Protein AF-A0A3D3UPD3-F1 (afdb_monomer_lite)

pLDDT: mean 72.05, std 13.65, range [35.28, 90.31]

Structure (mmCIF, N/CA/C/O backbone):
data_AF-A0A3D3UPD3-F1
#
_entry.id   AF-A0A3D3UPD3-F1
#
loop_
_atom_site.group_PDB
_atom_site.id
_atom_site.type_symbol
_atom_site.label_atom_id
_atom_site.label_alt_id
_atom_site.label_comp_id
_atom_site.label_asym_id
_atom_site.label_entity_id
_atom_site.label_seq_id
_atom_site.pdbx_PDB_ins_code
_atom_site.Cartn_x
_atom_site.Cartn_y
_atom_site.Cartn_z
_atom_site.occupancy
_atom_site.B_iso_or_equiv
_atom_site.auth_seq_id
_atom_site.auth_comp_id
_atom_site.auth_asym_id
_atom_site.auth_atom_id
_atom_site.pdbx_PDB_model_num
ATOM 1 N N . MET A 1 1 ? -45.184 -22.037 72.416 1.00 58.69 1 MET A N 1
ATOM 2 C CA . MET A 1 1 ? -43.728 -22.083 72.117 1.00 58.69 1 MET A CA 1
ATOM 3 C C . MET A 1 1 ? -43.423 -22.566 70.701 1.00 58.69 1 MET A C 1
ATOM 5 O O . MET A 1 1 ? -42.442 -22.097 70.146 1.00 58.69 1 MET A O 1
ATOM 9 N N . TRP A 1 2 ? -44.239 -23.437 70.097 1.00 64.50 2 TRP A N 1
ATOM 10 C CA . TRP A 1 2 ? -44.023 -23.928 68.728 1.00 64.50 2 TRP A CA 1
ATOM 11 C C . TRP A 1 2 ? -44.221 -22.860 67.637 1.00 64.50 2 TRP A C 1
ATOM 13 O O . TRP A 1 2 ? -43.416 -22.782 66.713 1.00 64.50 2 TRP A O 1
ATOM 23 N N . ASP A 1 3 ? -45.200 -21.966 67.792 1.00 73.50 3 ASP A N 1
ATOM 24 C CA . ASP A 1 3 ? -45.508 -20.948 66.771 1.00 73.50 3 ASP A CA 1
ATOM 25 C C . ASP A 1 3 ? -44.385 -19.916 66.591 1.00 73.50 3 ASP A C 1
ATOM 27 O O . ASP A 1 3 ? -44.083 -19.494 65.479 1.00 73.50 3 ASP A O 1
ATOM 31 N N . ALA A 1 4 ? -43.688 -19.564 67.676 1.00 77.56 4 ALA A N 1
ATOM 32 C CA . ALA A 1 4 ? -42.560 -18.632 67.634 1.00 77.56 4 ALA A CA 1
ATOM 33 C C . ALA A 1 4 ? -41.344 -19.209 66.879 1.00 77.56 4 ALA A C 1
ATOM 35 O O . ALA A 1 4 ? -40.624 -18.480 66.193 1.00 77.56 4 ALA A O 1
ATOM 36 N N . VAL A 1 5 ? -41.131 -20.526 66.956 1.00 82.38 5 VAL A N 1
ATOM 37 C CA . VAL A 1 5 ? -40.060 -21.220 66.218 1.00 82.38 5 VAL A CA 1
ATOM 38 C C . VAL A 1 5 ? -40.411 -21.320 64.732 1.00 82.38 5 VAL A C 1
ATOM 40 O O . VAL A 1 5 ? -39.553 -21.146 63.869 1.00 82.38 5 VAL A O 1
ATOM 43 N N . TYR A 1 6 ? -41.692 -21.521 64.420 1.00 86.12 6 TYR A N 1
ATOM 44 C CA . TYR A 1 6 ? -42.167 -21.593 63.041 1.00 86.12 6 TYR A CA 1
ATOM 45 C C . TYR A 1 6 ? -42.047 -20.242 62.320 1.00 86.12 6 TYR A C 1
ATOM 47 O O . TYR A 1 6 ? -41.528 -20.169 61.207 1.00 86.12 6 TYR A O 1
ATOM 55 N N . ILE A 1 7 ? -42.443 -19.151 62.983 1.00 85.88 7 ILE A N 1
ATOM 56 C CA . ILE A 1 7 ? -42.372 -17.794 62.420 1.00 85.88 7 ILE A CA 1
ATOM 57 C C . ILE A 1 7 ? -40.916 -17.378 62.163 1.00 85.88 7 ILE A C 1
ATOM 59 O O . ILE A 1 7 ? -40.608 -16.808 61.117 1.00 85.88 7 ILE A O 1
ATOM 63 N N . THR A 1 8 ? -40.003 -17.697 63.083 1.00 85.06 8 THR A N 1
ATOM 64 C CA . THR A 1 8 ? -38.577 -17.368 62.927 1.00 85.06 8 THR A CA 1
ATOM 65 C C . THR A 1 8 ? -37.909 -18.188 61.823 1.00 85.06 8 THR A C 1
ATOM 67 O O . THR A 1 8 ? -37.140 -17.634 61.041 1.00 85.06 8 THR A O 1
ATOM 70 N N . SER A 1 9 ? -38.256 -19.470 61.679 1.00 83.38 9 SER A N 1
ATOM 71 C CA . SER A 1 9 ? -37.778 -20.322 60.581 1.00 83.38 9 SER A CA 1
ATOM 72 C C . SER A 1 9 ? -38.177 -19.782 59.201 1.00 83.38 9 SER A C 1
ATOM 74 O O . SER A 1 9 ? -37.324 -19.660 58.319 1.00 83.38 9 SER A O 1
ATOM 76 N N . VAL A 1 10 ? -39.443 -19.388 59.024 1.00 87.94 10 VAL A N 1
ATOM 77 C CA . VAL A 1 10 ? -39.946 -18.848 57.747 1.00 87.94 10 VAL A CA 1
ATOM 78 C C . VAL A 1 10 ? -39.251 -17.532 57.387 1.00 87.94 10 VAL A C 1
ATOM 80 O O . VAL A 1 10 ? -38.876 -17.326 56.232 1.00 87.94 10 VAL A O 1
ATOM 83 N N . LEU A 1 11 ? -39.001 -16.671 58.379 1.00 89.38 11 LEU A N 1
ATOM 84 C CA . LEU A 1 11 ? -38.264 -15.418 58.192 1.00 89.38 11 LEU A CA 1
ATOM 85 C C . LEU A 1 11 ? -36.821 -15.661 57.732 1.00 89.38 11 LEU A C 1
ATOM 87 O O . LEU A 1 11 ? -36.358 -15.015 56.794 1.00 89.38 11 LEU A O 1
ATOM 91 N N . ILE A 1 12 ? -36.127 -16.623 58.345 1.00 90.31 12 ILE A N 1
ATOM 92 C CA . ILE A 1 12 ? -34.741 -16.955 57.990 1.00 90.31 12 ILE A CA 1
ATOM 93 C C . ILE A 1 12 ? -34.661 -17.499 56.559 1.00 90.31 12 ILE A C 1
ATOM 95 O O . ILE A 1 12 ? -33.794 -17.079 55.795 1.00 90.31 12 ILE A O 1
ATOM 99 N N . ILE A 1 13 ? -35.588 -18.376 56.163 1.00 89.06 13 ILE A N 1
ATOM 100 C CA . ILE A 1 13 ? -35.636 -18.939 54.804 1.00 89.06 13 ILE A CA 1
ATOM 101 C C . ILE A 1 13 ? -35.937 -17.845 53.768 1.00 89.06 13 ILE A C 1
ATOM 103 O O . ILE A 1 13 ? -35.311 -17.809 52.706 1.00 89.06 13 ILE A O 1
ATOM 107 N N . GLY A 1 14 ? -36.841 -16.912 54.082 1.00 85.25 14 GLY A N 1
ATOM 108 C CA . GLY A 1 14 ? -37.142 -15.763 53.224 1.00 85.25 14 GLY A CA 1
ATOM 109 C C . GLY A 1 14 ? -35.928 -14.855 53.001 1.00 85.25 14 GLY A C 1
ATOM 110 O O . GLY A 1 14 ? -35.631 -14.467 51.873 1.00 85.25 14 GLY A O 1
ATOM 111 N N . VAL A 1 15 ? -35.161 -14.577 54.059 1.00 87.25 15 VAL A N 1
ATOM 112 C CA . VAL A 1 15 ? -33.927 -13.783 53.950 1.00 87.25 15 VAL A CA 1
ATOM 113 C C . VAL A 1 15 ? -32.861 -14.532 53.147 1.00 87.25 15 VAL A C 1
ATOM 115 O O . VAL A 1 15 ? -32.214 -13.940 52.282 1.00 87.25 15 VAL A O 1
ATOM 118 N N . LEU A 1 16 ? -32.701 -15.840 53.373 1.00 86.44 16 LEU A N 1
ATOM 119 C CA . LEU A 1 16 ? -31.713 -16.646 52.654 1.00 86.44 16 LEU A CA 1
ATOM 120 C C . LEU A 1 16 ? -32.012 -16.687 51.149 1.00 86.44 16 LEU A C 1
ATOM 122 O O . LEU A 1 16 ? -31.126 -16.450 50.328 1.00 86.44 16 LEU A O 1
ATOM 126 N N . THR A 1 17 ? -33.272 -16.938 50.789 1.00 85.31 17 THR A N 1
ATOM 127 C CA . THR A 1 17 ? -33.722 -16.992 49.390 1.00 85.31 17 THR A CA 1
ATOM 128 C C . THR A 1 17 ? -33.608 -15.635 48.697 1.00 85.31 17 THR A C 1
ATOM 130 O O . THR A 1 17 ? -33.206 -15.590 47.536 1.00 85.31 17 THR A O 1
ATOM 133 N N . PHE A 1 18 ? -33.837 -14.525 49.407 1.00 85.00 18 PHE A N 1
ATOM 134 C CA . PHE A 1 18 ? -33.616 -13.176 48.880 1.00 85.00 18 PHE A CA 1
ATOM 135 C C . PHE A 1 18 ? -32.137 -12.892 48.573 1.00 85.00 18 PHE A C 1
ATOM 137 O O . PHE A 1 18 ? -31.811 -12.384 47.499 1.00 85.00 18 PHE A O 1
ATOM 144 N N . PHE A 1 19 ? -31.219 -13.257 49.475 1.00 83.56 19 PHE A N 1
ATOM 145 C CA . PHE A 1 19 ? -29.779 -13.073 49.249 1.00 83.56 19 PHE A CA 1
ATOM 146 C C . PHE A 1 19 ? -29.243 -13.963 48.123 1.00 83.56 19 PHE A C 1
ATOM 148 O O . PHE A 1 19 ? -28.423 -13.516 47.320 1.00 83.56 19 PHE A O 1
ATOM 155 N N . ILE A 1 20 ? -29.730 -15.200 48.032 1.00 81.44 20 ILE A N 1
ATOM 156 C CA . ILE A 1 20 ? -29.384 -16.140 46.960 1.00 81.44 20 ILE A CA 1
ATOM 157 C C . ILE A 1 20 ? -29.931 -15.632 45.622 1.00 81.44 20 ILE A C 1
ATOM 159 O O . ILE A 1 20 ? -29.178 -15.554 44.654 1.00 81.44 20 ILE A O 1
ATOM 163 N N . GLY A 1 21 ? -31.189 -15.186 45.584 1.00 75.06 21 GLY A N 1
ATOM 164 C CA . GLY A 1 21 ? -31.804 -14.582 44.402 1.00 75.06 21 GLY A CA 1
ATOM 165 C C . GLY A 1 21 ? -31.067 -13.328 43.933 1.00 75.06 21 GLY A C 1
ATOM 166 O O . GLY A 1 21 ? -30.813 -13.178 42.745 1.00 75.06 21 GLY A O 1
ATOM 167 N N . ARG A 1 22 ? -30.619 -12.471 44.859 1.00 76.62 22 ARG A N 1
ATOM 168 C CA . ARG A 1 22 ? -29.812 -11.285 44.536 1.00 76.62 22 ARG A CA 1
ATOM 169 C C . ARG A 1 22 ? -28.412 -11.634 44.020 1.00 76.62 22 ARG A C 1
ATOM 171 O O . ARG A 1 22 ? -27.874 -10.893 43.208 1.00 76.62 22 ARG A O 1
ATOM 178 N N . LYS A 1 23 ? -27.814 -12.737 44.481 1.00 72.31 23 LYS A N 1
ATOM 179 C CA . LYS A 1 23 ? -26.489 -13.191 44.024 1.00 72.31 23 LYS A CA 1
ATOM 180 C C . LYS A 1 23 ? -26.548 -13.922 42.672 1.00 72.31 23 LYS A C 1
ATOM 182 O O . LYS A 1 23 ? -25.568 -13.895 41.937 1.00 72.31 23 LYS A O 1
ATOM 187 N N . LEU A 1 24 ? -27.676 -14.567 42.358 1.00 67.00 24 LEU A N 1
ATOM 188 C CA . LEU A 1 24 ? -27.937 -15.273 41.092 1.00 67.00 24 LEU A CA 1
ATOM 189 C C . LEU A 1 24 ? -28.576 -14.397 40.013 1.00 67.00 24 LEU A C 1
ATOM 191 O O . LEU A 1 24 ? -28.486 -14.740 38.836 1.00 67.00 24 LEU A O 1
ATOM 195 N N . ALA A 1 25 ? -29.194 -13.276 40.389 1.00 59.31 25 ALA A N 1
ATOM 196 C CA . ALA A 1 25 ? -29.591 -12.230 39.460 1.00 59.31 25 ALA A CA 1
ATOM 197 C C . ALA A 1 25 ? -28.325 -11.565 38.901 1.00 59.31 25 ALA A C 1
ATOM 199 O O . ALA A 1 25 ? -27.888 -10.513 39.365 1.00 59.31 25 ALA A O 1
ATOM 200 N N . GLY A 1 26 ? -27.702 -12.236 37.930 1.00 57.97 26 GLY A N 1
ATOM 201 C CA . GLY A 1 26 ? -26.635 -11.672 37.124 1.00 57.97 26 GLY A CA 1
ATOM 202 C C . GLY A 1 26 ? -27.102 -10.344 36.545 1.00 57.97 26 GLY A C 1
ATOM 203 O O . GLY A 1 26 ? -28.251 -10.207 36.118 1.00 57.97 26 GLY A O 1
ATOM 204 N N . THR A 1 27 ? -26.220 -9.350 36.581 1.00 53.91 27 THR A N 1
ATOM 205 C CA . THR A 1 27 ? -26.439 -8.057 35.935 1.00 53.91 27 THR A CA 1
ATOM 206 C C . THR A 1 27 ? -26.942 -8.289 34.512 1.00 53.91 27 THR A C 1
ATOM 208 O O . THR A 1 27 ? -26.286 -9.036 33.780 1.00 53.91 27 THR A O 1
ATOM 211 N N . PRO A 1 28 ? -28.086 -7.705 34.109 1.00 46.91 28 PRO A N 1
ATOM 212 C CA . PRO A 1 28 ? -28.594 -7.894 32.762 1.00 46.91 28 PRO A CA 1
ATOM 213 C C . PRO A 1 28 ? -27.521 -7.426 31.781 1.00 46.91 28 PRO A C 1
ATOM 215 O O . PRO A 1 28 ? -27.104 -6.266 31.820 1.00 46.91 28 PRO A O 1
ATOM 218 N N . THR A 1 29 ? -27.058 -8.339 30.926 1.00 46.16 29 THR A N 1
ATOM 219 C CA . THR A 1 29 ? -26.206 -8.041 29.774 1.00 46.16 29 THR A CA 1
ATOM 220 C C . THR A 1 29 ? -27.011 -7.165 28.832 1.00 46.16 29 THR A C 1
ATOM 222 O O . THR A 1 29 ? -27.718 -7.632 27.942 1.00 46.16 29 THR A O 1
ATOM 225 N N . THR A 1 30 ? -26.967 -5.867 29.103 1.00 40.47 30 THR A N 1
ATOM 226 C CA . THR A 1 30 ? -27.450 -4.839 28.201 1.00 40.47 30 THR A CA 1
ATOM 227 C C . THR A 1 30 ? -26.485 -4.859 27.031 1.00 40.47 30 THR A C 1
ATOM 229 O O . THR A 1 30 ? -25.400 -4.292 27.120 1.00 40.47 30 THR A O 1
ATOM 232 N N . GLU A 1 31 ? -26.830 -5.569 25.956 1.00 45.78 31 GLU A N 1
ATOM 233 C CA . GLU A 1 31 ? -26.107 -5.422 24.698 1.00 45.78 31 GLU A CA 1
ATOM 234 C C . GLU A 1 31 ? -26.286 -3.976 24.233 1.00 45.78 31 GLU A C 1
ATOM 236 O O . GLU A 1 31 ? -27.347 -3.524 23.797 1.00 45.78 31 GLU A O 1
ATOM 241 N N . SER A 1 32 ? -25.232 -3.213 24.491 1.00 44.81 32 SER A N 1
ATOM 242 C CA . SER A 1 32 ? -25.190 -1.770 24.394 1.00 44.81 32 SER A CA 1
ATOM 243 C C . SER A 1 32 ? -25.264 -1.359 22.927 1.00 44.81 32 SER A C 1
ATOM 245 O O . SER A 1 32 ? -24.349 -1.630 22.153 1.00 44.81 32 SER A O 1
ATOM 247 N N . LYS A 1 33 ? -26.329 -0.650 22.529 1.00 49.88 33 LYS A N 1
ATOM 248 C CA . LYS A 1 33 ? -26.440 0.001 21.206 1.00 49.88 33 LYS A CA 1
ATOM 249 C C . LYS A 1 33 ? -25.193 0.837 20.859 1.00 49.88 33 LYS A C 1
ATOM 251 O O . LYS A 1 33 ? -24.878 1.006 19.681 1.00 49.88 33 LYS A O 1
ATOM 256 N N . THR A 1 34 ? -24.458 1.293 21.874 1.00 54.88 34 THR A N 1
ATOM 257 C CA . THR A 1 34 ? -23.177 2.000 21.781 1.00 54.88 34 THR A CA 1
ATOM 258 C C . THR A 1 34 ? -22.101 1.197 21.045 1.00 54.88 34 THR A C 1
ATOM 260 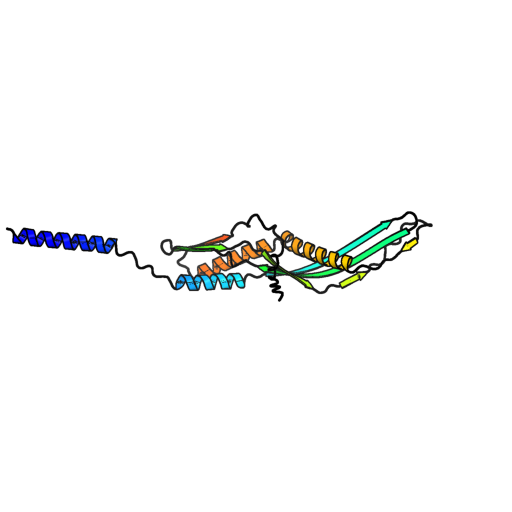O O . THR A 1 34 ? -21.370 1.781 20.251 1.00 54.88 34 THR A O 1
ATOM 263 N N . SER A 1 35 ? -22.032 -0.131 21.207 1.00 56.59 35 SER A N 1
ATOM 264 C CA . SER A 1 35 ? -21.009 -0.957 20.542 1.00 56.59 35 SER A CA 1
ATOM 265 C C . SER A 1 35 ? -21.185 -0.966 19.020 1.00 56.59 35 SER A C 1
ATOM 267 O O . SER A 1 35 ? -20.225 -0.775 18.282 1.00 56.59 35 SER A O 1
ATOM 269 N N . THR A 1 36 ? -22.423 -1.080 18.531 1.00 62.69 36 THR A N 1
ATOM 270 C CA . THR A 1 36 ? -22.710 -1.088 17.086 1.00 62.69 36 THR A CA 1
ATOM 271 C C . THR A 1 36 ? -22.445 0.258 16.410 1.00 62.69 36 THR A C 1
ATOM 273 O O . THR A 1 36 ? -21.970 0.301 15.275 1.00 62.69 36 THR A O 1
ATOM 276 N N . PHE A 1 37 ? -22.715 1.369 17.102 1.00 64.31 37 PHE A N 1
ATOM 277 C CA . PHE A 1 37 ? -22.412 2.708 16.596 1.00 64.31 37 PHE A CA 1
ATOM 278 C C . PHE A 1 37 ? -20.902 2.967 16.592 1.00 64.31 37 PHE A C 1
ATOM 280 O O . PHE A 1 37 ? -20.374 3.499 15.615 1.00 64.31 37 PHE A O 1
ATOM 287 N N . LEU A 1 38 ? -20.195 2.517 17.633 1.00 68.12 38 LEU A N 1
ATOM 288 C CA . LEU A 1 38 ? -18.737 2.548 17.709 1.00 68.12 38 LEU A CA 1
ATOM 289 C C . LEU A 1 38 ? -18.089 1.812 16.536 1.00 68.12 38 LEU A C 1
ATOM 291 O O . LEU A 1 38 ? -17.259 2.404 15.858 1.00 68.12 38 LEU A O 1
ATOM 295 N N . ILE A 1 39 ? -18.522 0.587 16.227 1.00 68.88 39 ILE A N 1
ATOM 296 C CA . ILE A 1 39 ? -18.014 -0.185 15.077 1.00 68.88 39 ILE A CA 1
ATOM 297 C C . ILE A 1 39 ? -18.171 0.597 13.776 1.00 68.88 39 ILE A C 1
ATOM 299 O O . ILE A 1 39 ? -17.200 0.780 13.050 1.00 68.88 39 ILE A O 1
ATOM 303 N N . LYS A 1 40 ? -19.379 1.106 13.500 1.00 70.69 40 LYS A N 1
ATOM 304 C CA . LYS A 1 40 ? -19.652 1.880 12.279 1.00 70.69 40 LYS A CA 1
ATOM 305 C C . LYS A 1 40 ? -18.800 3.142 12.201 1.00 70.69 40 LYS A C 1
ATOM 307 O O . LYS A 1 40 ? -18.357 3.512 11.121 1.00 70.69 40 LYS A O 1
ATOM 312 N N . SER A 1 41 ? -18.551 3.777 13.344 1.00 69.38 41 SER A N 1
ATOM 313 C CA . SER A 1 41 ? -17.672 4.942 13.442 1.00 69.38 41 SER A CA 1
ATOM 314 C C . SER A 1 41 ? -16.225 4.564 13.121 1.00 69.38 41 SER A C 1
ATOM 316 O O . SER A 1 41 ? -15.585 5.241 12.324 1.00 69.38 41 SER A O 1
ATOM 318 N N . ILE A 1 42 ? -15.717 3.469 13.701 1.00 70.56 42 ILE A N 1
ATOM 319 C CA . ILE A 1 42 ? -14.349 2.987 13.461 1.00 70.56 42 ILE A CA 1
ATOM 320 C C . ILE A 1 42 ? -14.173 2.615 11.994 1.00 70.56 42 ILE A C 1
ATOM 322 O O . ILE A 1 42 ? -13.224 3.072 11.362 1.00 70.56 42 ILE A O 1
ATOM 326 N N . GLN A 1 43 ? -15.111 1.841 11.452 1.00 68.94 43 GLN A N 1
ATOM 327 C CA . GLN A 1 43 ? -15.101 1.423 10.060 1.00 68.94 43 GLN A CA 1
ATOM 328 C C . GLN A 1 43 ? -15.123 2.636 9.120 1.00 68.94 43 GLN A C 1
ATOM 330 O O . GLN A 1 43 ? -14.250 2.745 8.269 1.00 68.94 43 GLN A O 1
ATOM 335 N N . ALA A 1 44 ? -16.024 3.602 9.330 1.00 69.38 44 ALA A N 1
ATOM 336 C CA . ALA A 1 44 ? -16.111 4.795 8.487 1.00 69.38 44 ALA A CA 1
ATOM 337 C C . ALA A 1 44 ? -14.829 5.645 8.512 1.00 69.38 44 ALA A C 1
ATOM 339 O O . ALA A 1 44 ? -14.389 6.135 7.475 1.00 69.38 44 ALA A O 1
ATOM 340 N N . ILE A 1 45 ? -14.204 5.821 9.682 1.00 69.38 45 ILE A N 1
ATOM 341 C CA . ILE A 1 45 ? -12.946 6.578 9.798 1.00 69.38 45 ILE A CA 1
ATOM 342 C C . ILE A 1 45 ? -11.811 5.839 9.084 1.00 69.38 45 ILE A C 1
ATOM 344 O O . ILE A 1 45 ? -10.970 6.472 8.448 1.00 69.38 45 ILE A O 1
ATOM 348 N N . ALA A 1 46 ? -11.783 4.512 9.183 1.00 63.81 46 ALA A N 1
ATOM 349 C CA . ALA A 1 46 ? -10.737 3.704 8.581 1.00 63.81 46 ALA A CA 1
ATOM 350 C C . ALA A 1 46 ? -10.896 3.571 7.053 1.00 63.81 46 ALA A C 1
ATOM 352 O O . ALA A 1 46 ? -9.897 3.626 6.343 1.00 63.81 46 ALA A O 1
ATOM 353 N N . GLU A 1 47 ? -12.129 3.505 6.537 1.00 65.88 47 GLU A N 1
ATOM 354 C CA . GLU A 1 47 ? -12.429 3.602 5.097 1.00 65.88 47 GLU A CA 1
ATOM 355 C C . GLU A 1 47 ? -12.038 4.973 4.529 1.00 65.88 47 GLU A C 1
ATOM 357 O O . GLU A 1 47 ? -11.573 5.073 3.395 1.00 65.88 47 GLU A O 1
ATOM 362 N N . LEU A 1 48 ? -12.179 6.039 5.323 1.00 69.75 48 LEU A N 1
ATOM 363 C CA . LEU A 1 48 ? -11.756 7.385 4.934 1.00 69.75 48 LEU A CA 1
ATOM 364 C C . LEU A 1 48 ? -10.228 7.567 4.988 1.00 69.75 48 LEU A C 1
ATOM 366 O O . LEU A 1 48 ? -9.689 8.471 4.348 1.00 69.75 48 LEU A O 1
ATOM 370 N N . ALA A 1 49 ? -9.517 6.729 5.747 1.00 69.88 49 ALA A N 1
ATOM 371 C CA . ALA A 1 49 ? -8.065 6.768 5.907 1.00 69.88 49 ALA A CA 1
ATOM 372 C C . ALA A 1 49 ? -7.341 6.088 4.731 1.00 69.88 49 ALA A C 1
ATOM 374 O O . ALA A 1 49 ? -6.484 5.222 4.916 1.00 69.88 49 ALA A O 1
ATOM 375 N N . VAL A 1 50 ? -7.686 6.500 3.509 1.00 80.06 50 VAL A N 1
ATOM 376 C CA . VAL A 1 50 ? -6.984 6.124 2.280 1.00 80.06 50 VAL A CA 1
ATOM 377 C C . VAL A 1 50 ? -6.124 7.298 1.830 1.00 80.06 50 VAL A C 1
ATOM 379 O O . VAL A 1 50 ? -6.603 8.422 1.679 1.00 80.06 50 VAL A O 1
ATOM 382 N N . LEU A 1 51 ? -4.840 7.038 1.605 1.00 82.06 51 LEU A N 1
ATOM 383 C CA . LEU A 1 51 ? -3.907 8.012 1.057 1.00 82.06 51 LEU A CA 1
ATOM 384 C C . LEU A 1 51 ? -3.617 7.674 -0.403 1.00 82.06 51 LEU A C 1
ATOM 386 O O . LEU A 1 51 ? -3.074 6.614 -0.715 1.00 82.06 51 LEU A O 1
ATOM 390 N N . GLU A 1 52 ? -3.964 8.601 -1.292 1.00 83.62 52 GLU A N 1
ATOM 391 C CA . GLU A 1 52 ? -3.547 8.547 -2.688 1.00 83.62 52 GLU A CA 1
ATOM 392 C C . GLU A 1 52 ? -2.168 9.197 -2.832 1.00 83.62 52 GLU A C 1
ATOM 394 O O . GLU A 1 52 ? -1.995 10.388 -2.564 1.00 83.62 52 GLU A O 1
ATOM 399 N N . TYR A 1 53 ? -1.182 8.414 -3.260 1.00 80.56 53 TYR A N 1
ATOM 400 C CA . TYR A 1 53 ? 0.172 8.876 -3.536 1.00 80.56 53 TYR A CA 1
ATOM 401 C C . TYR A 1 53 ? 0.456 8.769 -5.034 1.00 80.56 53 TYR A C 1
ATOM 403 O O . TYR A 1 53 ? 0.278 7.712 -5.635 1.00 80.56 53 TYR A O 1
ATOM 411 N N . ILE A 1 54 ? 0.880 9.874 -5.647 1.00 84.31 54 ILE A N 1
ATOM 412 C CA . ILE A 1 54 ? 1.215 9.934 -7.072 1.00 84.31 54 ILE A CA 1
ATOM 413 C C . ILE A 1 54 ? 2.716 10.166 -7.191 1.00 84.31 54 ILE A C 1
ATOM 415 O O . ILE A 1 54 ? 3.245 11.116 -6.615 1.00 84.31 54 ILE A O 1
ATOM 419 N N . THR A 1 55 ? 3.394 9.312 -7.952 1.00 81.00 55 THR A N 1
ATOM 420 C CA . THR A 1 55 ? 4.832 9.415 -8.205 1.00 81.00 55 THR A CA 1
ATOM 421 C C . THR A 1 55 ? 5.118 9.328 -9.700 1.00 81.00 55 THR A C 1
ATOM 423 O O . THR A 1 55 ? 4.473 8.573 -10.428 1.00 81.00 55 THR A O 1
ATOM 426 N N . GLU A 1 56 ? 6.061 10.134 -10.178 1.00 84.69 56 GLU A N 1
ATOM 427 C CA . GLU A 1 56 ? 6.570 10.046 -11.545 1.00 84.69 56 GLU A CA 1
ATOM 428 C C . GLU A 1 56 ? 7.900 9.303 -11.540 1.00 84.69 56 GLU A C 1
ATOM 430 O O . GLU A 1 56 ? 8.757 9.554 -10.693 1.00 84.69 56 GLU A O 1
ATOM 435 N N . GLY A 1 57 ? 8.077 8.405 -12.505 1.00 80.38 57 GLY A N 1
ATOM 436 C CA . GLY A 1 57 ? 9.278 7.596 -12.623 1.00 80.38 57 GLY A CA 1
ATOM 437 C C . GLY A 1 57 ? 9.733 7.428 -14.063 1.00 80.38 57 GLY A C 1
ATOM 438 O O . GLY A 1 57 ? 9.010 7.708 -15.028 1.00 80.38 57 GLY A O 1
ATOM 439 N N . VAL A 1 58 ? 10.975 6.974 -14.190 1.00 81.19 58 VAL A N 1
ATOM 440 C CA . VAL A 1 58 ? 11.576 6.591 -15.463 1.00 81.19 58 VAL A CA 1
ATOM 441 C C . VAL A 1 58 ? 12.228 5.230 -15.277 1.00 81.19 58 VAL A C 1
ATOM 443 O O . VAL A 1 58 ? 13.102 5.086 -14.428 1.00 81.19 58 VAL A O 1
ATOM 446 N N . ALA A 1 59 ? 11.801 4.250 -16.068 1.00 79.56 59 ALA A N 1
ATOM 447 C CA . ALA A 1 59 ? 12.456 2.951 -16.165 1.00 79.56 59 ALA A CA 1
ATOM 448 C C . ALA A 1 59 ? 13.309 2.918 -17.442 1.00 79.56 59 ALA A C 1
ATOM 450 O O . ALA A 1 59 ? 12.911 3.459 -18.479 1.00 79.56 59 ALA A O 1
ATOM 451 N N . GLU A 1 60 ? 14.509 2.345 -17.364 1.00 78.44 60 GLU A N 1
ATOM 452 C CA . GLU A 1 60 ? 15.483 2.372 -18.454 1.00 78.44 60 GLU A CA 1
ATOM 453 C C . GLU A 1 60 ? 15.976 0.963 -18.784 1.00 78.44 60 GLU A C 1
ATOM 455 O O . GLU A 1 60 ? 16.612 0.312 -17.963 1.00 78.44 60 GLU A O 1
ATOM 460 N N . ILE A 1 61 ? 15.794 0.542 -20.038 1.00 75.81 61 ILE A N 1
ATOM 461 C CA . ILE A 1 61 ? 16.486 -0.634 -20.571 1.00 75.81 61 ILE A CA 1
ATOM 462 C C . ILE A 1 61 ? 17.770 -0.177 -21.254 1.00 75.81 61 ILE A C 1
ATOM 464 O O . ILE A 1 61 ? 17.740 0.611 -22.205 1.00 75.81 61 ILE A O 1
ATOM 468 N N . LYS A 1 62 ? 18.897 -0.747 -20.816 1.00 73.25 62 LYS A N 1
ATOM 469 C CA . LYS A 1 62 ? 20.188 -0.699 -21.513 1.00 73.25 62 LYS A CA 1
ATOM 470 C C . LYS A 1 62 ? 20.663 -2.115 -21.795 1.00 73.25 62 LYS A C 1
ATOM 472 O O . LYS A 1 62 ? 21.044 -2.838 -20.879 1.00 73.25 62 LYS A O 1
ATOM 477 N N . GLN A 1 63 ? 20.710 -2.488 -23.070 1.00 71.69 63 GLN A N 1
ATOM 478 C CA . GLN A 1 63 ? 21.263 -3.769 -23.492 1.00 71.69 63 GLN A CA 1
ATOM 479 C C . GLN A 1 63 ? 22.416 -3.554 -24.469 1.00 71.69 63 GLN A C 1
ATOM 481 O O . GLN A 1 63 ? 22.255 -2.924 -25.515 1.00 71.69 63 GLN A O 1
ATOM 486 N N . LYS A 1 64 ? 23.582 -4.108 -24.121 1.00 69.62 64 LYS A N 1
ATOM 487 C CA . LYS A 1 64 ? 24.759 -4.207 -24.990 1.00 69.62 64 LYS A CA 1
ATOM 488 C C . LYS A 1 64 ? 25.026 -5.680 -25.259 1.00 69.62 64 LYS A C 1
ATOM 490 O O . LYS A 1 64 ? 25.376 -6.420 -24.341 1.00 69.62 64 LYS A O 1
ATOM 495 N N . LYS A 1 65 ? 24.900 -6.108 -26.512 1.00 70.62 65 LYS A N 1
ATOM 496 C CA . LYS A 1 65 ? 25.303 -7.449 -26.941 1.00 70.62 65 LYS A CA 1
ATOM 497 C C . LYS A 1 65 ? 26.438 -7.329 -27.944 1.00 70.62 65 LYS A C 1
ATOM 499 O O . LYS A 1 65 ? 26.275 -6.771 -29.025 1.00 70.62 65 LYS A O 1
ATOM 504 N N . THR A 1 66 ? 27.592 -7.864 -27.572 1.00 66.56 66 THR A N 1
ATOM 505 C CA . THR A 1 66 ? 28.813 -7.797 -28.380 1.00 66.56 66 THR A CA 1
ATOM 506 C C . THR A 1 66 ? 29.104 -9.175 -28.962 1.00 66.56 66 THR A C 1
ATOM 508 O O . THR A 1 66 ? 29.089 -10.165 -28.236 1.00 66.56 66 THR A O 1
ATOM 511 N N . SER A 1 67 ? 29.376 -9.240 -30.260 1.00 70.44 67 SER A N 1
ATOM 512 C CA . SER A 1 67 ? 29.875 -10.423 -30.962 1.00 70.44 67 SER A CA 1
ATOM 513 C C . SER A 1 67 ? 31.181 -10.081 -31.689 1.00 70.44 67 SER A C 1
ATOM 515 O O . SER A 1 67 ? 31.628 -8.931 -31.681 1.00 70.44 67 SER A O 1
ATOM 517 N N . LEU A 1 68 ? 31.808 -11.080 -32.317 1.00 66.81 68 LEU A N 1
ATOM 518 C CA . LEU A 1 68 ? 33.107 -10.951 -32.989 1.00 66.81 68 LEU A CA 1
ATOM 519 C C . LEU A 1 68 ? 33.103 -9.864 -34.085 1.00 66.81 68 LEU A C 1
ATOM 521 O O . LEU A 1 68 ? 34.109 -9.193 -34.297 1.00 66.81 68 LEU A O 1
ATOM 525 N N . ILE A 1 69 ? 31.958 -9.689 -34.756 1.00 66.88 69 ILE A N 1
ATOM 526 C CA . ILE A 1 69 ? 31.787 -8.816 -35.931 1.00 66.88 69 ILE A CA 1
ATOM 527 C C . ILE A 1 69 ? 30.667 -7.772 -35.722 1.00 66.88 69 ILE A C 1
ATOM 529 O O . ILE A 1 69 ? 30.610 -6.768 -36.425 1.00 66.88 69 ILE A O 1
ATOM 533 N N . THR A 1 70 ? 29.781 -7.961 -34.739 1.00 61.44 70 THR A N 1
ATOM 534 C CA . THR A 1 70 ? 28.596 -7.107 -34.546 1.00 61.44 70 THR A CA 1
ATOM 535 C C . THR A 1 70 ? 28.500 -6.573 -33.131 1.00 61.44 70 THR A C 1
ATOM 537 O O . THR A 1 70 ? 28.825 -7.272 -32.169 1.00 61.44 70 THR A O 1
ATOM 540 N N . VAL A 1 71 ? 28.018 -5.339 -32.994 1.00 67.94 71 VAL A N 1
ATOM 541 C CA . VAL A 1 71 ? 27.582 -4.804 -31.703 1.00 67.94 71 VAL A CA 1
ATOM 542 C C . VAL A 1 71 ? 26.123 -4.392 -31.827 1.00 67.94 71 VAL A C 1
ATOM 544 O O . VAL A 1 71 ? 25.733 -3.646 -32.720 1.00 67.94 71 VAL A O 1
ATOM 547 N N . ARG A 1 72 ? 25.292 -4.947 -30.950 1.00 67.75 72 ARG A N 1
ATOM 548 C CA . ARG A 1 72 ? 23.868 -4.640 -30.843 1.00 67.75 72 ARG A CA 1
ATOM 549 C C . ARG A 1 72 ? 23.659 -3.816 -29.589 1.00 67.75 72 ARG A C 1
ATOM 551 O O . ARG A 1 72 ? 24.013 -4.259 -28.493 1.00 67.75 72 ARG A O 1
ATOM 558 N N . TRP A 1 73 ? 23.084 -2.636 -29.767 1.00 67.19 73 TRP A N 1
ATOM 559 C CA . TRP A 1 73 ? 22.743 -1.732 -28.681 1.00 67.19 73 TRP A CA 1
ATOM 560 C C . TRP A 1 73 ? 21.249 -1.442 -28.710 1.00 67.19 73 TRP A C 1
ATOM 562 O O . TRP A 1 73 ? 20.709 -1.047 -29.744 1.00 67.19 73 TRP A O 1
ATOM 572 N N . LYS A 1 74 ? 20.596 -1.591 -27.557 1.00 70.50 74 LYS A N 1
ATOM 573 C CA . LYS A 1 74 ? 19.225 -1.128 -27.342 1.00 70.50 74 LYS A CA 1
ATOM 574 C C . LYS A 1 74 ? 19.189 -0.214 -26.124 1.00 70.50 74 LYS A C 1
ATOM 576 O O . LYS A 1 74 ? 19.675 -0.590 -25.055 1.00 70.50 74 LYS A O 1
ATOM 581 N N . ARG A 1 75 ? 18.616 0.981 -26.291 1.00 73.62 75 ARG A N 1
ATOM 582 C CA . ARG A 1 75 ? 18.355 1.921 -25.196 1.00 73.62 75 ARG A CA 1
ATOM 583 C C . ARG A 1 75 ? 16.940 2.477 -25.296 1.00 73.62 75 ARG A C 1
ATOM 585 O O . ARG A 1 75 ? 16.581 3.096 -26.298 1.00 73.62 75 ARG A O 1
ATOM 592 N N . GLY A 1 76 ? 16.142 2.220 -24.270 1.00 76.19 76 GLY A N 1
ATOM 593 C CA . GLY A 1 76 ? 14.745 2.635 -24.194 1.00 76.19 76 GLY A CA 1
ATOM 594 C C . GLY A 1 76 ? 14.459 3.259 -22.840 1.00 76.19 76 GLY A C 1
ATOM 595 O O . GLY A 1 76 ? 14.945 2.766 -21.826 1.00 76.19 76 GLY A O 1
ATOM 596 N N . LEU A 1 77 ? 13.691 4.346 -22.834 1.00 79.75 77 LEU A N 1
ATOM 597 C CA . LEU A 1 77 ? 13.162 4.955 -21.619 1.00 79.75 77 LEU A CA 1
ATOM 598 C C . LEU A 1 77 ? 11.650 4.807 -21.593 1.00 79.75 77 LEU A C 1
ATOM 600 O O . LEU A 1 77 ? 10.972 5.193 -22.545 1.00 79.75 77 LEU A O 1
ATOM 604 N N . LEU A 1 78 ? 11.120 4.338 -20.475 1.00 81.25 78 LEU A N 1
ATOM 605 C CA . LEU A 1 78 ? 9.703 4.373 -20.170 1.00 81.25 78 LEU A CA 1
ATOM 606 C C . LEU A 1 7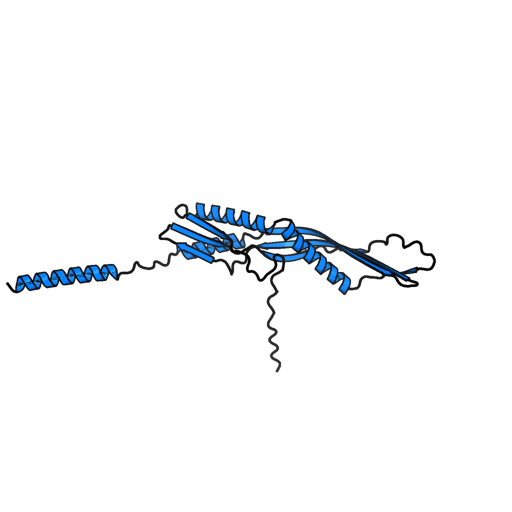8 ? 9.464 5.445 -19.111 1.00 81.25 78 LEU A C 1
ATOM 608 O O . LEU A 1 78 ? 9.845 5.273 -17.956 1.00 81.25 78 LEU A O 1
ATOM 612 N N . ARG A 1 79 ? 8.826 6.555 -19.494 1.00 84.00 79 ARG A N 1
ATOM 613 C CA . ARG A 1 79 ? 8.309 7.531 -18.528 1.00 84.00 79 ARG A CA 1
ATOM 614 C C . ARG A 1 79 ? 6.905 7.116 -18.115 1.00 84.00 79 ARG A C 1
ATOM 616 O O . ARG A 1 79 ? 6.071 6.843 -18.981 1.00 84.00 79 ARG A O 1
ATOM 623 N N . TYR A 1 80 ? 6.651 7.109 -16.813 1.00 84.88 80 TYR A N 1
ATOM 624 C CA . TYR A 1 80 ? 5.376 6.685 -16.255 1.00 84.88 80 TYR A CA 1
ATOM 625 C C . TYR A 1 80 ? 4.970 7.534 -15.047 1.00 84.88 80 TYR A C 1
ATOM 627 O O . TYR A 1 80 ? 5.802 8.151 -14.379 1.00 84.88 80 TYR A O 1
ATOM 635 N N . THR A 1 81 ? 3.670 7.544 -14.765 1.00 86.31 81 THR A N 1
ATOM 636 C CA . THR A 1 81 ? 3.095 8.094 -13.536 1.00 86.31 81 THR A CA 1
ATOM 637 C C . THR A 1 81 ? 2.407 6.954 -12.800 1.00 86.31 81 THR A C 1
ATOM 639 O O . THR A 1 81 ? 1.474 6.367 -13.337 1.00 86.31 81 THR A O 1
ATOM 642 N N . ALA A 1 82 ? 2.842 6.625 -11.590 1.00 86.25 82 ALA A N 1
ATOM 643 C CA . ALA A 1 82 ? 2.196 5.614 -10.763 1.00 86.25 82 ALA A CA 1
ATOM 644 C C . ALA A 1 82 ? 1.277 6.280 -9.732 1.00 86.25 82 ALA A C 1
ATOM 646 O O . ALA A 1 82 ? 1.683 7.215 -9.039 1.00 86.25 82 ALA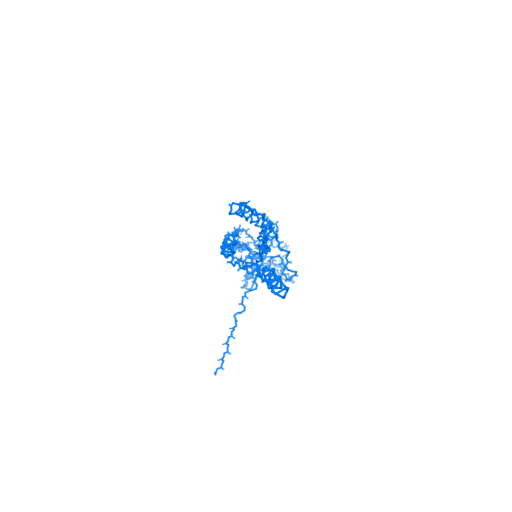 A O 1
ATOM 647 N N . LYS A 1 83 ? 0.040 5.790 -9.635 1.00 88.31 83 LYS A N 1
ATOM 648 C CA . LYS A 1 83 ? -0.928 6.149 -8.599 1.00 88.31 83 LYS A CA 1
ATOM 649 C C . LYS A 1 83 ? -1.057 4.971 -7.639 1.00 88.31 83 LYS A C 1
ATOM 651 O O . LYS A 1 83 ? -1.499 3.892 -8.028 1.00 88.31 83 LYS A O 1
ATOM 656 N N . LEU A 1 84 ? -0.666 5.184 -6.389 1.00 87.19 84 LEU A N 1
ATOM 657 C CA . LEU A 1 84 ? -0.725 4.188 -5.328 1.00 87.19 84 LEU A CA 1
ATOM 658 C C . LEU A 1 84 ? -1.826 4.562 -4.343 1.00 87.19 84 LEU A C 1
ATOM 660 O O . LEU A 1 84 ? -1.898 5.705 -3.886 1.00 87.19 84 LEU A O 1
ATOM 664 N N . LYS A 1 85 ? -2.683 3.595 -4.019 1.00 87.62 85 LYS A N 1
ATOM 665 C CA . LYS A 1 85 ? -3.687 3.723 -2.961 1.00 87.62 85 LYS A CA 1
ATOM 666 C C . LYS A 1 85 ? -3.191 2.973 -1.739 1.00 87.62 85 LYS A C 1
ATOM 668 O O . LYS A 1 85 ? -2.981 1.764 -1.792 1.00 87.62 85 LYS A O 1
ATOM 673 N N . LEU A 1 86 ? -2.990 3.702 -0.651 1.00 86.31 86 LEU A N 1
ATOM 674 C CA . LEU A 1 86 ? -2.503 3.186 0.624 1.00 86.31 86 LEU A CA 1
ATOM 675 C C . LEU A 1 86 ? -3.645 3.233 1.634 1.00 86.31 86 LEU A C 1
ATOM 677 O O . LEU A 1 86 ? -4.362 4.229 1.686 1.00 86.31 86 LEU A O 1
ATOM 681 N N . GLY A 1 87 ? -3.817 2.191 2.437 1.00 85.50 87 GLY A N 1
ATOM 682 C CA . GLY A 1 87 ? -4.926 2.114 3.387 1.00 85.50 87 GLY A CA 1
ATOM 683 C C . GLY A 1 87 ? -4.774 0.979 4.389 1.00 85.50 87 GLY A C 1
ATOM 684 O O . GLY A 1 87 ? -3.723 0.345 4.474 1.00 85.50 87 GLY A O 1
ATOM 685 N N . PHE A 1 88 ? -5.832 0.721 5.150 1.00 83.38 88 PHE A N 1
ATOM 686 C CA . PHE A 1 88 ? -5.866 -0.297 6.200 1.00 83.38 88 PHE A CA 1
ATOM 687 C C . PHE A 1 88 ? -6.743 -1.483 5.794 1.00 83.38 88 PHE A C 1
ATOM 689 O O . PHE A 1 88 ? -7.763 -1.309 5.132 1.00 83.38 88 PHE A O 1
ATOM 696 N N . ASP A 1 89 ? -6.354 -2.689 6.211 1.00 80.12 89 ASP A N 1
ATOM 697 C CA . ASP A 1 89 ? -7.145 -3.906 6.003 1.00 80.12 89 ASP A CA 1
ATOM 698 C C . ASP A 1 89 ? -8.211 -4.076 7.091 1.00 80.12 89 ASP A C 1
ATOM 700 O O . ASP A 1 89 ? -7.951 -4.683 8.131 1.00 80.12 89 ASP A O 1
ATOM 704 N N . LEU A 1 90 ? -9.397 -3.506 6.886 1.00 75.00 90 LEU A N 1
ATOM 705 C CA . LEU A 1 90 ? -10.419 -3.409 7.938 1.00 75.00 90 LEU A CA 1
ATOM 706 C C . LEU A 1 90 ? -10.967 -4.758 8.394 1.00 75.00 90 LEU A C 1
ATOM 708 O O . LEU A 1 90 ? -11.421 -4.866 9.530 1.00 75.00 90 LEU A O 1
ATOM 712 N N . ASP A 1 91 ? -10.840 -5.793 7.568 1.00 75.06 91 ASP A N 1
ATOM 713 C CA . ASP A 1 91 ? -11.241 -7.157 7.913 1.00 75.06 91 ASP A CA 1
ATOM 714 C C . ASP A 1 91 ? -10.444 -7.717 9.106 1.00 75.06 91 ASP A C 1
ATOM 716 O O . ASP A 1 91 ? -10.874 -8.662 9.766 1.00 75.06 91 ASP A O 1
ATOM 720 N N . ARG A 1 92 ? -9.280 -7.126 9.411 1.00 76.62 92 ARG A N 1
ATOM 721 C CA . ARG A 1 92 ? -8.392 -7.519 10.520 1.00 76.62 92 ARG A CA 1
ATOM 722 C C . ARG A 1 92 ? -8.470 -6.590 11.732 1.00 76.62 92 ARG A C 1
ATOM 724 O O . ARG A 1 92 ? -7.643 -6.695 12.634 1.00 76.62 92 ARG A O 1
ATOM 731 N N . LEU A 1 93 ? -9.412 -5.654 11.741 1.00 80.69 93 LEU A N 1
ATOM 732 C CA . LEU A 1 93 ? -9.606 -4.714 12.836 1.00 80.69 93 LEU A CA 1
ATOM 733 C C . LEU A 1 93 ? -10.145 -5.432 14.084 1.00 80.69 93 LEU A C 1
ATOM 735 O O . LEU A 1 93 ? -11.217 -6.030 14.039 1.00 80.69 93 LEU A O 1
ATOM 739 N N . ASP A 1 94 ? -9.448 -5.301 15.214 1.00 79.88 94 ASP A N 1
ATOM 740 C CA . ASP A 1 94 ? -9.926 -5.783 16.518 1.00 79.88 94 ASP A CA 1
ATOM 741 C C . ASP A 1 94 ? -10.228 -4.600 17.448 1.00 79.88 94 ASP A C 1
ATOM 743 O O . ASP A 1 94 ? -9.508 -3.597 17.472 1.00 79.88 94 ASP A O 1
ATOM 747 N N . TYR A 1 95 ? -11.302 -4.703 18.229 1.00 79.50 95 TYR A N 1
ATOM 748 C CA . TYR A 1 95 ? -11.662 -3.691 19.216 1.00 79.50 95 TYR A CA 1
ATOM 749 C C . TYR A 1 95 ? -12.323 -4.322 20.442 1.00 79.50 95 TYR A C 1
ATOM 751 O O . TYR A 1 95 ? -13.066 -5.300 20.363 1.00 79.50 95 TYR A O 1
ATOM 759 N N . LYS A 1 96 ? -12.069 -3.724 21.607 1.00 80.38 96 LYS A N 1
ATOM 760 C CA . LYS A 1 96 ? -12.681 -4.111 22.879 1.00 80.38 96 LYS A CA 1
ATOM 761 C C . LYS A 1 96 ? -13.134 -2.872 23.628 1.00 80.38 96 LYS A C 1
ATOM 763 O O . LYS A 1 96 ? -12.373 -1.918 23.780 1.00 80.38 96 LYS A O 1
ATOM 768 N N . VAL A 1 97 ? -14.369 -2.910 24.108 1.00 78.00 97 VAL A N 1
ATOM 769 C CA . VAL A 1 97 ? -14.939 -1.871 24.964 1.00 78.00 97 VAL A CA 1
ATOM 770 C C . VAL A 1 97 ? -15.103 -2.471 26.350 1.00 78.00 97 VAL A C 1
ATOM 772 O O . VAL A 1 97 ? -15.772 -3.490 26.507 1.00 78.00 97 VAL A O 1
ATOM 775 N N . ASP A 1 98 ? -14.448 -1.867 27.332 1.00 78.75 98 ASP A N 1
ATOM 776 C CA . ASP A 1 98 ? -14.616 -2.193 28.740 1.00 78.75 98 ASP A CA 1
ATOM 777 C C . ASP A 1 98 ? -15.396 -1.059 29.411 1.00 78.75 98 ASP A C 1
ATOM 779 O O . ASP A 1 98 ? -14.832 -0.030 29.795 1.00 78.75 98 ASP A O 1
ATOM 783 N N . ASP A 1 99 ? -16.708 -1.256 29.540 1.00 74.25 99 ASP A N 1
ATOM 784 C CA . ASP A 1 99 ? -17.611 -0.299 30.188 1.00 74.25 99 ASP A CA 1
ATOM 785 C C . ASP A 1 99 ? -17.319 -0.165 31.695 1.00 74.25 99 ASP A C 1
ATOM 787 O O . ASP A 1 99 ? -17.589 0.873 32.294 1.00 74.25 99 ASP A O 1
ATOM 791 N N . SER A 1 100 ? -16.728 -1.186 32.329 1.00 75.06 100 SER A N 1
ATOM 792 C CA . SER A 1 100 ? -16.407 -1.150 33.761 1.00 75.06 100 SER A CA 1
ATOM 793 C C . SER A 1 100 ? -15.201 -0.256 34.053 1.00 75.06 100 SER A C 1
ATOM 795 O O . SER A 1 100 ? -15.188 0.480 35.041 1.00 75.06 100 SER A O 1
ATOM 797 N N . GLN A 1 101 ? -14.214 -0.267 33.156 1.00 77.06 101 GLN A N 1
ATOM 798 C CA . GLN A 1 101 ? -13.008 0.558 33.240 1.00 77.06 101 GLN A CA 1
ATOM 799 C C . GLN A 1 101 ? -13.111 1.863 32.437 1.00 77.06 101 GLN A C 1
ATOM 801 O O . GLN A 1 101 ? -12.140 2.618 32.399 1.00 77.06 101 GLN A O 1
ATOM 806 N N . HIS A 1 102 ? -14.262 2.129 31.800 1.00 78.56 102 HIS A N 1
ATOM 807 C CA . HIS A 1 102 ? -14.465 3.239 30.861 1.00 78.56 102 HIS A CA 1
ATOM 808 C C . HIS A 1 102 ? -13.317 3.323 29.841 1.00 78.56 102 HIS A C 1
ATOM 810 O O . HIS A 1 102 ? -12.737 4.383 29.601 1.00 78.56 102 HIS A O 1
ATOM 816 N N . GLN A 1 103 ? -12.937 2.177 29.267 1.00 80.12 103 GLN A N 1
ATOM 817 C CA . GLN A 1 103 ? -11.792 2.077 28.366 1.00 80.12 103 GLN A CA 1
ATOM 818 C C . GLN A 1 103 ? -12.200 1.495 27.012 1.00 80.12 103 GLN A C 1
ATOM 820 O O . GLN A 1 103 ? -12.812 0.433 26.933 1.00 80.12 103 GLN A O 1
ATOM 825 N N . ILE A 1 104 ? -11.795 2.164 25.932 1.00 79.38 104 ILE A N 1
ATOM 826 C CA . ILE A 1 104 ? -11.940 1.663 24.561 1.00 79.38 104 ILE A CA 1
ATOM 827 C C . ILE A 1 104 ? -10.544 1.300 24.049 1.00 79.38 104 ILE A C 1
ATOM 829 O O . ILE A 1 104 ? -9.671 2.165 23.961 1.00 79.38 104 ILE A O 1
ATOM 833 N N . ARG A 1 105 ? -10.327 0.025 23.713 1.00 82.25 105 ARG A N 1
ATOM 834 C CA . ARG A 1 105 ? -9.099 -0.465 23.073 1.00 82.25 105 ARG A CA 1
ATOM 835 C C . ARG A 1 105 ? -9.374 -0.750 21.608 1.00 82.25 105 ARG A C 1
ATOM 837 O O . ARG A 1 105 ? -10.235 -1.568 21.294 1.00 82.25 105 ARG A O 1
ATOM 844 N N . ILE A 1 106 ? -8.637 -0.086 20.727 1.00 81.94 106 ILE A N 1
ATOM 845 C CA . ILE A 1 106 ? -8.731 -0.275 19.277 1.00 81.94 106 ILE A CA 1
ATOM 846 C C . ILE A 1 106 ? -7.371 -0.758 18.787 1.00 81.94 106 ILE A C 1
ATOM 848 O O . ILE A 1 106 ? -6.359 -0.083 18.984 1.00 81.94 106 ILE A O 1
ATOM 852 N N . SER A 1 107 ? -7.361 -1.917 18.144 1.00 82.88 107 SER A N 1
ATOM 853 C CA . SER A 1 107 ? -6.189 -2.512 17.514 1.00 82.88 107 SER A CA 1
ATOM 854 C C . SER A 1 107 ? -6.323 -2.344 16.006 1.00 82.88 107 SER A C 1
ATOM 856 O O . SER A 1 107 ? -6.976 -3.140 15.332 1.00 82.88 107 SER A O 1
ATOM 858 N N . LEU A 1 108 ? -5.728 -1.273 15.476 1.00 81.31 108 LEU A N 1
ATOM 859 C CA . LEU A 1 108 ? -5.692 -1.034 14.036 1.00 81.31 108 LEU A CA 1
ATOM 860 C C . LEU A 1 108 ? -4.667 -1.975 13.379 1.00 81.31 108 LEU A C 1
ATOM 862 O O . LEU A 1 108 ? -3.571 -2.152 13.920 1.00 81.31 108 LEU A O 1
ATOM 866 N N . PRO A 1 109 ? -4.972 -2.548 12.207 1.00 82.75 109 PRO A N 1
ATOM 867 C CA . PRO A 1 109 ? -3.995 -3.300 11.425 1.00 82.75 109 PRO A CA 1
ATOM 868 C C . PRO A 1 109 ? -2.879 -2.374 10.909 1.00 82.75 109 PRO A C 1
ATOM 870 O O . PRO A 1 109 ? -3.027 -1.149 10.890 1.00 82.75 109 PRO A O 1
ATOM 873 N N . SER A 1 110 ? -1.758 -2.944 10.463 1.00 83.00 110 SER A N 1
ATOM 874 C CA . SER A 1 110 ? -0.732 -2.168 9.756 1.00 83.00 110 SER A CA 1
ATOM 875 C C . SER A 1 110 ? -1.269 -1.643 8.417 1.00 83.00 110 SER A C 1
ATOM 877 O O . SER A 1 110 ? -1.994 -2.369 7.727 1.00 83.00 110 SER A O 1
ATOM 879 N N . PRO A 1 111 ? -0.928 -0.401 8.028 1.00 84.56 111 PRO A N 1
ATOM 880 C CA . PRO A 1 111 ? -1.280 0.117 6.714 1.00 84.56 111 PRO A CA 1
ATOM 881 C C . PRO A 1 111 ? -0.532 -0.656 5.624 1.00 84.56 111 PRO A C 1
ATOM 883 O O . PRO A 1 111 ? 0.624 -1.035 5.799 1.00 84.56 111 PRO A O 1
ATOM 886 N N . ARG A 1 112 ? -1.183 -0.857 4.481 1.00 84.56 112 ARG A N 1
ATOM 887 C CA . ARG A 1 112 ? -0.633 -1.561 3.320 1.00 84.56 112 ARG A CA 1
ATOM 888 C C . ARG A 1 112 ? -0.964 -0.841 2.020 1.00 84.56 112 ARG A C 1
ATOM 890 O O . ARG A 1 112 ? -1.835 0.030 1.962 1.00 84.56 112 ARG A O 1
ATOM 897 N N . ILE A 1 113 ? -0.282 -1.250 0.960 1.00 85.38 113 ILE A N 1
ATOM 898 C CA . ILE A 1 113 ? -0.596 -0.832 -0.404 1.00 85.38 113 ILE A CA 1
ATOM 899 C C . ILE A 1 113 ? -1.818 -1.636 -0.860 1.00 85.38 113 ILE A C 1
ATOM 901 O O . ILE A 1 113 ? -1.781 -2.861 -0.885 1.00 85.38 113 ILE A O 1
ATOM 905 N N . LEU A 1 114 ? -2.919 -0.951 -1.164 1.00 84.06 114 LEU A N 1
ATOM 906 C CA . LEU A 1 114 ? -4.167 -1.568 -1.622 1.00 84.06 114 LEU A CA 1
ATOM 907 C C . LEU A 1 114 ? -4.173 -1.752 -3.138 1.00 84.06 114 LEU A C 1
ATOM 909 O O . LEU A 1 114 ? -4.622 -2.780 -3.632 1.00 84.06 114 LEU A O 1
ATOM 913 N N . SER A 1 115 ? -3.676 -0.759 -3.875 1.00 84.00 115 SER A N 1
ATOM 914 C CA . SER A 1 115 ? -3.538 -0.850 -5.326 1.00 84.00 115 SER A CA 1
ATOM 915 C C . SER A 1 115 ? -2.391 0.012 -5.843 1.00 84.00 115 SER A C 1
ATOM 917 O O . SER A 1 115 ? -2.013 1.017 -5.233 1.00 84.00 115 SER A O 1
ATOM 919 N N . CYS A 1 116 ? -1.848 -0.387 -6.992 1.00 85.88 116 CYS A N 1
ATOM 920 C CA . CYS A 1 116 ? -0.849 0.363 -7.741 1.00 85.88 116 CYS A CA 1
ATOM 921 C C . CYS A 1 116 ? -1.247 0.363 -9.217 1.00 85.88 116 CYS A C 1
ATOM 923 O O . CYS A 1 116 ? -1.244 -0.680 -9.866 1.00 85.88 116 CYS A O 1
ATOM 925 N N . GLU A 1 117 ? -1.574 1.536 -9.744 1.00 86.44 117 GLU A N 1
ATOM 926 C CA . GLU A 1 117 ? -1.997 1.723 -11.130 1.00 86.44 117 GLU A CA 1
ATOM 927 C C . GLU A 1 117 ? -0.967 2.590 -11.859 1.00 86.44 117 GLU A C 1
ATOM 929 O O . GLU A 1 117 ? -0.596 3.669 -11.387 1.00 86.44 117 GLU A O 1
ATOM 934 N N . ILE A 1 118 ? -0.488 2.124 -13.015 1.00 83.25 118 ILE A N 1
ATOM 935 C CA . ILE A 1 118 ? 0.456 2.870 -13.853 1.00 83.25 118 ILE A CA 1
ATOM 936 C C . ILE A 1 118 ? -0.311 3.580 -14.967 1.00 83.25 118 ILE A C 1
ATOM 938 O O . ILE A 1 118 ? -1.043 2.969 -15.744 1.00 83.25 118 ILE A O 1
ATOM 942 N N . TYR A 1 119 ? -0.092 4.884 -15.070 1.00 81.44 119 TYR A N 1
ATOM 943 C CA . TYR A 1 119 ? -0.720 5.781 -16.027 1.00 81.44 119 TYR A CA 1
ATOM 944 C C . TYR A 1 119 ? 0.314 6.527 -16.870 1.00 81.44 119 TYR A C 1
ATOM 946 O O . TYR A 1 119 ? 1.501 6.597 -16.544 1.00 81.44 119 TYR A O 1
ATOM 954 N N . ASN A 1 120 ? -0.171 7.134 -17.961 1.00 79.06 120 ASN A N 1
ATOM 955 C CA . ASN A 1 120 ? 0.599 8.034 -18.825 1.00 79.06 120 ASN A CA 1
ATOM 956 C C . ASN A 1 120 ? 1.922 7.439 -19.330 1.00 79.06 120 ASN A C 1
ATOM 958 O O . ASN A 1 120 ? 2.923 8.149 -19.444 1.00 79.06 120 ASN A O 1
ATOM 962 N N . ARG A 1 121 ? 1.911 6.143 -19.665 1.00 81.25 121 ARG A N 1
ATOM 963 C CA . ARG A 1 121 ? 3.080 5.448 -20.206 1.00 81.25 121 ARG A CA 1
ATOM 964 C C . ARG A 1 121 ? 3.526 6.081 -21.524 1.00 81.25 121 ARG A C 1
ATOM 966 O O . ARG A 1 121 ? 2.756 6.167 -22.483 1.00 81.25 121 ARG A O 1
ATOM 973 N N . LYS A 1 122 ? 4.776 6.536 -21.572 1.00 81.50 122 LYS A N 1
ATOM 974 C CA . LYS A 1 122 ? 5.408 7.058 -22.787 1.00 81.50 122 LYS A CA 1
ATOM 975 C C . LYS A 1 122 ? 6.760 6.400 -22.968 1.00 81.50 122 LYS A C 1
ATOM 977 O O . LYS A 1 122 ? 7.665 6.595 -22.159 1.00 81.50 122 LYS A O 1
ATOM 982 N N . PHE A 1 123 ? 6.874 5.634 -24.045 1.00 78.06 123 PHE A N 1
ATOM 983 C CA . PHE A 1 123 ? 8.109 4.971 -24.413 1.00 78.06 123 PHE A CA 1
ATOM 984 C C . PHE A 1 123 ? 8.912 5.837 -25.385 1.00 78.06 123 PHE A C 1
ATOM 986 O O . PHE A 1 123 ? 8.395 6.282 -26.411 1.00 78.06 123 PHE A O 1
ATOM 993 N N . TYR A 1 124 ? 10.181 6.058 -25.065 1.00 78.31 124 TYR A N 1
ATOM 994 C CA . TYR A 1 124 ? 11.124 6.813 -25.874 1.00 78.31 124 TYR A CA 1
ATOM 995 C C . TYR A 1 124 ? 12.284 5.907 -26.274 1.00 78.31 124 TYR A C 1
ATOM 997 O O . TYR A 1 124 ? 13.043 5.431 -25.428 1.00 78.31 124 TYR A O 1
ATOM 1005 N N . LYS A 1 125 ? 12.459 5.714 -27.583 1.00 74.94 125 LYS A N 1
ATOM 1006 C CA . LYS A 1 125 ? 13.674 5.113 -28.136 1.00 74.94 125 LYS A CA 1
ATOM 1007 C C . LYS A 1 125 ? 14.760 6.183 -28.130 1.00 74.94 125 LYS A C 1
ATOM 1009 O O . LYS A 1 125 ? 14.632 7.195 -28.819 1.00 74.94 125 LYS A O 1
ATOM 1014 N N . LEU A 1 126 ? 15.795 5.995 -27.318 1.00 70.06 126 LEU A N 1
ATOM 1015 C CA . LEU A 1 126 ? 16.884 6.960 -27.252 1.00 70.06 126 LEU A CA 1
ATOM 1016 C C . LEU A 1 126 ? 17.876 6.730 -28.398 1.00 70.06 126 LEU A C 1
ATOM 1018 O O . LEU A 1 126 ? 18.194 5.575 -28.701 1.00 70.06 126 LEU A O 1
ATOM 1022 N N . PRO A 1 127 ? 18.398 7.808 -29.016 1.00 62.59 127 PRO A N 1
ATOM 1023 C CA . PRO A 1 127 ? 19.502 7.686 -29.950 1.00 62.59 127 PRO A CA 1
ATOM 1024 C C . PRO A 1 127 ? 20.724 7.126 -29.217 1.00 62.59 127 PRO A C 1
ATOM 1026 O O . PRO A 1 127 ? 21.001 7.470 -28.066 1.00 62.59 127 PRO A O 1
ATOM 1029 N N . LEU A 1 128 ? 21.427 6.221 -29.889 1.00 61.62 128 LEU A N 1
ATOM 1030 C CA . LEU A 1 128 ? 22.597 5.549 -29.342 1.00 61.62 128 LEU A CA 1
ATOM 1031 C C . LEU A 1 128 ? 23.729 6.562 -29.113 1.00 61.62 128 LEU A C 1
ATOM 1033 O O . LEU A 1 128 ? 23.980 7.423 -29.959 1.00 61.62 128 LEU A O 1
ATOM 1037 N N . GLU A 1 129 ? 24.442 6.441 -27.991 1.00 59.00 129 GLU A N 1
ATOM 1038 C CA . GLU A 1 129 ? 25.772 7.043 -27.877 1.00 59.00 129 GLU A CA 1
ATOM 1039 C C . GLU A 1 129 ? 26.664 6.374 -28.930 1.00 59.00 129 GLU A C 1
ATOM 1041 O O . GLU A 1 129 ? 26.654 5.148 -29.049 1.00 59.00 129 GLU A O 1
ATOM 1046 N N . LYS A 1 130 ? 27.356 7.182 -29.750 1.00 52.66 130 LYS A N 1
ATOM 1047 C CA . LYS A 1 130 ? 28.201 6.713 -30.862 1.00 52.66 130 LYS A CA 1
ATOM 1048 C C . LYS A 1 130 ? 29.020 5.491 -30.445 1.00 52.66 130 LYS A C 1
ATOM 1050 O O . LYS A 1 130 ? 29.698 5.517 -29.419 1.00 52.66 130 LYS A O 1
ATOM 1055 N N . ALA A 1 131 ? 28.946 4.452 -31.270 1.00 55.28 131 ALA A N 1
ATOM 1056 C CA . ALA A 1 131 ? 29.566 3.173 -31.010 1.00 55.28 131 ALA A CA 1
ATOM 1057 C C . ALA A 1 131 ? 31.081 3.261 -30.806 1.00 55.28 131 ALA A C 1
ATOM 1059 O O . ALA A 1 131 ? 31.773 4.146 -31.311 1.00 55.28 131 ALA A O 1
ATOM 1060 N N . GLU A 1 132 ? 31.557 2.281 -30.043 1.00 55.12 132 GLU A N 1
ATOM 1061 C CA . GLU A 1 132 ? 32.951 1.881 -29.882 1.00 55.12 132 GLU A CA 1
ATOM 1062 C C . GLU A 1 132 ? 33.727 2.073 -31.199 1.00 55.12 132 GLU A C 1
ATOM 1064 O O . GLU A 1 132 ? 33.287 1.614 -32.249 1.00 55.12 132 GLU A O 1
ATOM 1069 N N . ASN A 1 133 ? 34.875 2.752 -31.133 1.00 55.91 133 ASN A N 1
ATOM 1070 C CA . ASN A 1 133 ? 35.672 3.255 -32.261 1.00 55.91 133 ASN A CA 1
ATOM 1071 C C . ASN A 1 133 ? 36.377 2.129 -33.070 1.00 55.91 133 ASN A C 1
ATOM 1073 O O . ASN A 1 133 ? 37.575 2.204 -33.340 1.00 55.91 133 ASN A O 1
ATOM 1077 N N . VAL A 1 134 ? 35.673 1.034 -33.381 1.00 62.09 134 VAL A N 1
ATOM 1078 C CA . VAL A 1 134 ? 36.217 -0.209 -33.944 1.00 62.09 134 VAL A CA 1
ATOM 1079 C C . VAL A 1 134 ? 35.823 -0.345 -35.425 1.00 62.09 134 VAL A C 1
ATOM 1081 O O . VAL A 1 134 ? 34.656 -0.598 -35.715 1.00 62.09 134 VAL A O 1
ATOM 1084 N N . PRO A 1 135 ? 36.775 -0.249 -36.376 1.00 62.12 135 PRO A N 1
ATOM 1085 C CA . PRO A 1 135 ? 36.487 -0.136 -37.814 1.00 62.12 135 PRO A CA 1
ATOM 1086 C C . PRO A 1 135 ? 35.764 -1.323 -38.469 1.00 62.12 135 PRO A C 1
ATOM 1088 O O . PRO A 1 135 ? 35.149 -1.154 -39.515 1.00 62.12 135 PRO A O 1
ATOM 1091 N N . TRP A 1 136 ? 35.872 -2.531 -37.905 1.00 67.19 136 TRP A N 1
ATOM 1092 C CA . TRP A 1 136 ? 35.305 -3.761 -38.486 1.00 67.19 136 TRP A CA 1
ATOM 1093 C C . TRP A 1 136 ? 33.987 -4.204 -37.844 1.00 67.19 136 TRP A C 1
ATOM 1095 O O . TRP A 1 136 ? 33.436 -5.237 -38.227 1.00 67.19 136 TRP A O 1
ATOM 1105 N N . LYS A 1 137 ? 33.496 -3.466 -36.845 1.00 65.69 137 LYS A N 1
ATOM 1106 C CA . LYS A 1 137 ? 32.216 -3.747 -36.198 1.00 65.69 137 LYS A CA 1
ATOM 1107 C C . LYS A 1 137 ? 31.144 -2.862 -36.813 1.00 65.69 137 LYS A C 1
ATOM 1109 O O . LYS A 1 137 ? 31.329 -1.656 -36.921 1.00 65.69 137 LYS A O 1
ATOM 1114 N N . TYR A 1 138 ? 30.024 -3.465 -37.192 1.00 59.94 138 TYR A N 1
ATOM 1115 C CA . TYR A 1 138 ? 28.837 -2.724 -37.608 1.00 59.94 138 TYR A CA 1
ATOM 1116 C C . TYR A 1 138 ? 27.759 -2.767 -36.524 1.00 59.94 138 TYR A C 1
ATOM 1118 O O . TYR A 1 138 ? 27.570 -3.787 -35.846 1.00 59.94 138 TYR A O 1
ATOM 1126 N N . ASP A 1 139 ? 27.065 -1.639 -36.377 1.00 59.84 139 ASP A N 1
ATOM 1127 C CA . ASP A 1 139 ? 25.983 -1.457 -35.415 1.00 59.84 139 ASP A CA 1
ATOM 1128 C C . ASP A 1 139 ? 24.654 -1.942 -35.988 1.00 59.84 139 ASP A C 1
ATOM 1130 O O . ASP A 1 139 ? 24.287 -1.629 -37.121 1.00 59.84 139 ASP A O 1
ATOM 1134 N N . ILE A 1 140 ? 23.906 -2.684 -35.177 1.00 59.50 140 ILE A N 1
ATOM 1135 C CA . ILE A 1 140 ? 22.542 -3.104 -35.498 1.00 59.50 140 ILE A CA 1
ATOM 1136 C C . ILE A 1 140 ? 21.610 -2.472 -34.463 1.00 59.50 140 ILE A C 1
ATOM 1138 O O . ILE A 1 140 ? 21.723 -2.760 -33.268 1.00 59.50 140 ILE A O 1
ATOM 1142 N N . ILE A 1 141 ? 20.692 -1.620 -34.930 1.00 61.06 141 ILE A N 1
ATOM 1143 C CA . ILE A 1 141 ? 19.612 -1.057 -34.113 1.00 61.06 141 ILE A CA 1
ATOM 1144 C C . ILE A 1 141 ? 18.464 -2.060 -34.132 1.00 61.06 141 ILE A C 1
ATOM 1146 O O . ILE A 1 141 ? 17.824 -2.254 -35.162 1.00 61.06 141 ILE A O 1
ATOM 1150 N N . GLU A 1 142 ? 18.202 -2.691 -32.997 1.00 64.00 142 GLU A N 1
ATOM 1151 C CA . GLU A 1 142 ? 17.061 -3.588 -32.847 1.00 64.00 142 GLU A CA 1
ATOM 1152 C C . GLU A 1 142 ? 15.854 -2.843 -32.270 1.00 64.00 142 GLU A C 1
ATOM 1154 O O . GLU A 1 142 ? 15.988 -1.871 -31.516 1.00 64.00 142 GLU A O 1
ATOM 1159 N N . ASP A 1 143 ? 14.663 -3.300 -32.642 1.00 66.31 143 ASP A N 1
ATOM 1160 C CA . ASP A 1 143 ? 13.424 -2.879 -32.001 1.00 66.31 143 ASP A CA 1
ATOM 1161 C C . ASP A 1 143 ? 13.193 -3.659 -30.699 1.00 66.31 143 ASP A C 1
ATOM 1163 O O . ASP A 1 143 ? 13.799 -4.711 -30.448 1.00 66.31 143 ASP A O 1
ATOM 1167 N N . PHE A 1 144 ? 12.359 -3.086 -29.834 1.00 68.69 144 PHE A N 1
ATOM 1168 C CA . PHE A 1 144 ? 11.987 -3.697 -28.562 1.00 68.69 144 PHE A CA 1
ATOM 1169 C C . PHE A 1 144 ? 10.919 -4.758 -28.800 1.00 68.69 144 PHE A C 1
ATOM 1171 O O . PHE A 1 144 ? 9.965 -4.514 -29.544 1.00 68.69 144 PHE A O 1
ATOM 1178 N N . SER A 1 145 ? 11.077 -5.928 -28.184 1.00 75.31 145 SER A N 1
ATOM 1179 C CA . SER A 1 145 ? 10.019 -6.940 -28.193 1.00 75.31 145 SER A CA 1
ATOM 1180 C C . SER A 1 145 ? 8.899 -6.559 -27.221 1.00 75.31 145 SER A C 1
ATOM 1182 O O . SER A 1 145 ? 9.098 -5.766 -26.300 1.00 75.31 145 SER A O 1
ATOM 1184 N N . SER A 1 146 ? 7.711 -7.141 -27.401 1.00 75.69 146 SER A N 1
ATOM 1185 C CA . SER A 1 146 ? 6.596 -6.954 -26.465 1.00 75.69 146 SER A CA 1
ATOM 1186 C C . SER A 1 146 ? 6.958 -7.384 -25.039 1.00 75.69 146 SER A C 1
ATOM 1188 O O . SER A 1 146 ? 6.603 -6.688 -24.093 1.00 75.69 146 SER A O 1
ATOM 1190 N N . ASP A 1 147 ? 7.733 -8.459 -24.888 1.00 79.06 147 ASP A N 1
ATOM 1191 C CA . ASP A 1 147 ? 8.155 -8.977 -23.581 1.00 79.06 147 ASP A CA 1
ATOM 1192 C C . ASP A 1 147 ? 9.126 -8.025 -22.862 1.00 79.06 147 ASP A C 1
ATOM 1194 O O . ASP A 1 147 ? 9.026 -7.828 -21.654 1.00 79.06 147 ASP A O 1
ATOM 1198 N N . GLU A 1 148 ? 10.036 -7.377 -23.602 1.00 74.75 148 GLU A N 1
ATOM 1199 C CA . GLU A 1 148 ? 10.950 -6.362 -23.053 1.00 74.75 148 GLU A CA 1
ATOM 1200 C C . GLU A 1 148 ? 10.178 -5.132 -22.541 1.00 74.75 148 GLU A C 1
ATOM 1202 O O . GLU A 1 148 ? 10.551 -4.532 -21.534 1.00 74.75 148 GLU A O 1
ATOM 1207 N N . VAL A 1 149 ? 9.078 -4.764 -23.206 1.00 72.62 149 VAL A N 1
ATOM 1208 C CA . VAL A 1 149 ? 8.207 -3.660 -22.771 1.00 72.62 149 VAL A CA 1
ATOM 1209 C C . VAL A 1 149 ? 7.396 -4.043 -21.529 1.00 72.62 149 VAL A C 1
ATOM 1211 O O . VAL A 1 149 ? 7.242 -3.214 -20.637 1.00 72.62 149 VAL A O 1
ATOM 1214 N N . LEU A 1 150 ? 6.927 -5.289 -21.429 1.00 78.56 150 LEU A N 1
ATOM 1215 C CA . LEU A 1 150 ? 6.235 -5.780 -20.230 1.00 78.56 150 LEU A CA 1
ATOM 1216 C C . LEU A 1 150 ? 7.166 -5.825 -19.011 1.00 78.56 150 LEU A C 1
ATOM 1218 O O . LEU A 1 150 ? 6.778 -5.402 -17.926 1.00 78.56 150 LEU A O 1
ATOM 1222 N N . ALA A 1 151 ? 8.421 -6.240 -19.200 1.00 79.75 151 ALA A N 1
ATOM 1223 C CA . ALA A 1 151 ? 9.419 -6.225 -18.132 1.00 79.75 151 ALA A CA 1
ATOM 1224 C C . ALA A 1 151 ? 9.693 -4.804 -17.598 1.00 79.75 151 ALA A C 1
ATOM 1226 O O . ALA A 1 151 ? 9.920 -4.625 -16.402 1.00 79.75 151 ALA A O 1
ATOM 1227 N N . LEU A 1 152 ? 9.628 -3.784 -18.462 1.00 80.00 152 LEU A N 1
ATOM 1228 C CA . LEU A 1 152 ? 9.717 -2.377 -18.055 1.00 80.00 152 LEU A CA 1
ATOM 1229 C C . LEU A 1 152 ? 8.516 -1.921 -17.226 1.00 80.00 152 LEU A C 1
ATOM 1231 O O . LEU A 1 152 ? 8.692 -1.135 -16.295 1.00 80.00 152 LEU A O 1
ATOM 1235 N N . ASP A 1 153 ? 7.311 -2.386 -17.556 1.00 78.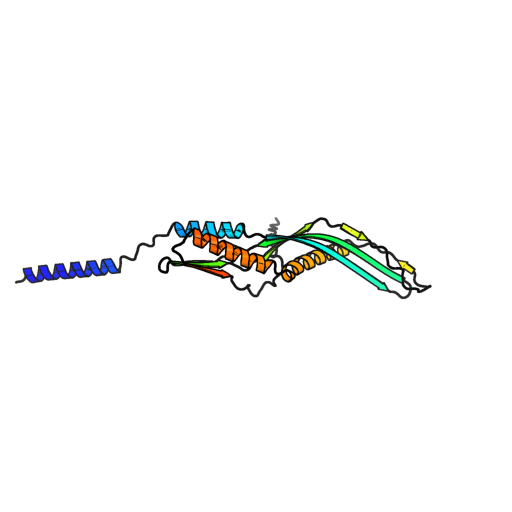06 153 ASP A N 1
ATOM 1236 C CA . ASP A 1 153 ? 6.107 -2.090 -16.774 1.00 78.06 153 ASP A CA 1
ATOM 1237 C C . ASP A 1 153 ? 6.198 -2.733 -15.373 1.00 78.06 153 ASP A C 1
ATOM 1239 O O . ASP A 1 153 ? 5.839 -2.107 -14.370 1.00 78.06 153 ASP A O 1
ATOM 1243 N N . ASP A 1 154 ? 6.753 -3.944 -15.278 1.00 83.44 154 ASP A N 1
ATOM 1244 C CA . ASP A 1 154 ? 7.019 -4.613 -14.001 1.00 83.44 154 ASP A CA 1
ATOM 1245 C C . ASP A 1 154 ? 8.098 -3.889 -13.181 1.00 83.44 154 ASP A C 1
ATOM 1247 O O . ASP A 1 154 ? 7.939 -3.687 -11.974 1.00 83.44 154 ASP A O 1
ATOM 1251 N N . GLU A 1 155 ? 9.173 -3.430 -13.825 1.00 83.75 155 GLU A N 1
ATOM 1252 C CA . GLU A 1 155 ? 10.213 -2.624 -13.180 1.00 83.75 155 GLU A CA 1
ATOM 1253 C C . GLU A 1 155 ? 9.664 -1.276 -12.691 1.00 83.75 155 GLU A C 1
ATOM 1255 O O . GLU A 1 155 ? 9.928 -0.863 -11.559 1.00 83.75 155 GLU A O 1
ATOM 1260 N N . ALA A 1 156 ? 8.843 -0.607 -13.503 1.00 81.94 156 ALA A N 1
ATOM 1261 C CA . ALA A 1 156 ? 8.169 0.634 -13.139 1.00 81.94 156 ALA A CA 1
ATOM 1262 C C . ALA A 1 156 ? 7.266 0.452 -11.908 1.00 81.94 156 ALA A C 1
ATOM 1264 O O . ALA A 1 156 ? 7.278 1.291 -10.998 1.00 81.94 156 ALA A O 1
ATOM 1265 N N . ARG A 1 157 ? 6.529 -0.666 -11.849 1.00 84.25 157 ARG A N 1
ATOM 1266 C CA . ARG A 1 157 ? 5.702 -1.043 -10.696 1.00 84.25 157 ARG A CA 1
ATOM 1267 C C . ARG A 1 157 ? 6.561 -1.255 -9.453 1.00 84.25 157 ARG A C 1
ATOM 1269 O O . ARG A 1 157 ? 6.298 -0.636 -8.426 1.00 84.25 157 ARG A O 1
ATOM 1276 N N . ASN A 1 158 ? 7.623 -2.048 -9.554 1.00 86.44 158 ASN A N 1
ATOM 1277 C CA . ASN A 1 158 ? 8.517 -2.326 -8.429 1.00 86.44 158 ASN A CA 1
ATOM 1278 C C . ASN A 1 158 ? 9.192 -1.056 -7.893 1.00 86.44 158 ASN A C 1
ATOM 1280 O O . ASN A 1 158 ? 9.242 -0.845 -6.682 1.00 86.44 158 ASN A O 1
ATOM 1284 N N . ASN A 1 159 ? 9.641 -0.165 -8.779 1.00 84.25 159 ASN A N 1
ATOM 1285 C CA . ASN A 1 159 ? 10.212 1.124 -8.389 1.00 84.25 159 ASN A CA 1
ATOM 1286 C C . ASN A 1 159 ? 9.183 2.017 -7.676 1.00 84.25 159 ASN A C 1
ATOM 1288 O O . ASN A 1 159 ? 9.502 2.648 -6.669 1.00 84.25 159 ASN A O 1
ATOM 1292 N N . ALA A 1 160 ? 7.934 2.043 -8.148 1.00 82.25 160 ALA A N 1
ATOM 1293 C CA . ALA A 1 160 ? 6.866 2.797 -7.495 1.00 82.25 160 ALA A CA 1
ATOM 1294 C C . ALA A 1 160 ? 6.544 2.262 -6.087 1.00 82.25 160 ALA A C 1
ATOM 1296 O O . ALA A 1 160 ? 6.357 3.050 -5.158 1.00 82.25 160 ALA A O 1
ATOM 1297 N N . LEU A 1 161 ? 6.530 0.936 -5.914 1.00 84.19 161 LEU A N 1
ATOM 1298 C CA . LEU A 1 161 ? 6.334 0.286 -4.614 1.00 84.19 161 LEU A CA 1
ATOM 1299 C C . LEU A 1 161 ? 7.500 0.585 -3.660 1.00 84.19 161 LEU A C 1
ATOM 1301 O O . LEU A 1 161 ? 7.285 0.927 -2.498 1.00 84.19 161 LEU A O 1
ATOM 1305 N N . LYS A 1 162 ? 8.739 0.547 -4.162 1.00 84.31 162 LYS A N 1
ATOM 1306 C CA . LYS A 1 162 ? 9.939 0.881 -3.385 1.00 84.31 162 LYS A CA 1
ATOM 1307 C C . LYS A 1 162 ? 9.903 2.315 -2.853 1.00 84.31 162 LYS A C 1
ATOM 1309 O O . LYS A 1 162 ? 10.214 2.534 -1.684 1.00 84.31 162 LYS A O 1
ATOM 1314 N N . ASN A 1 163 ? 9.445 3.269 -3.664 1.00 80.81 163 ASN A N 1
ATOM 1315 C CA . ASN A 1 163 ? 9.310 4.667 -3.252 1.00 80.81 163 ASN A CA 1
ATOM 1316 C C . ASN A 1 163 ? 8.373 4.836 -2.044 1.00 80.81 163 ASN A C 1
ATOM 1318 O O . ASN A 1 163 ? 8.650 5.646 -1.165 1.00 80.81 163 ASN A O 1
ATOM 1322 N N . VAL A 1 164 ? 7.284 4.064 -1.951 1.00 80.19 164 VAL A N 1
ATOM 1323 C CA . VAL A 1 164 ? 6.367 4.134 -0.794 1.00 80.19 164 VAL A CA 1
ATOM 1324 C C . VAL A 1 164 ? 7.084 3.798 0.513 1.00 80.19 164 VAL A C 1
ATOM 1326 O O . VAL A 1 164 ? 6.879 4.488 1.516 1.00 80.19 164 VAL A O 1
ATOM 1329 N N . ASN A 1 165 ? 7.947 2.781 0.479 1.00 77.00 165 ASN A N 1
ATOM 1330 C CA . ASN A 1 165 ? 8.757 2.378 1.624 1.00 77.00 165 ASN A CA 1
ATOM 1331 C C . ASN A 1 165 ? 9.852 3.414 1.930 1.00 77.00 165 ASN A C 1
ATOM 1333 O O . ASN A 1 165 ? 10.055 3.765 3.088 1.00 77.00 165 ASN A O 1
ATOM 1337 N N . GLU A 1 166 ? 10.526 3.948 0.907 1.00 73.12 166 GLU A N 1
ATOM 1338 C CA . GLU A 1 166 ? 11.606 4.932 1.086 1.00 73.12 166 GLU A CA 1
ATOM 1339 C C . GLU A 1 166 ? 11.114 6.283 1.630 1.00 73.12 166 GLU A C 1
ATOM 1341 O O . GLU A 1 166 ? 11.811 6.923 2.418 1.00 73.12 166 GLU A O 1
ATOM 1346 N N . PHE A 1 167 ? 9.909 6.719 1.252 1.00 73.50 167 PHE A N 1
ATOM 1347 C CA . PHE A 1 167 ? 9.341 7.998 1.690 1.00 73.50 167 PHE A CA 1
ATOM 1348 C C . PHE A 1 167 ? 8.519 7.907 2.986 1.00 73.50 167 PHE A C 1
ATOM 1350 O O . PHE A 1 167 ? 7.852 8.880 3.342 1.00 73.50 167 PHE A O 1
ATOM 1357 N N . TYR A 1 168 ? 8.556 6.770 3.696 1.00 78.88 168 TYR A N 1
ATOM 1358 C CA . TYR A 1 168 ? 7.835 6.553 4.963 1.00 78.88 168 TYR A CA 1
ATOM 1359 C C . TYR A 1 168 ? 6.337 6.896 4.871 1.00 78.88 168 TYR A C 1
ATOM 1361 O O . TYR A 1 168 ? 5.710 7.363 5.825 1.00 78.88 168 TYR A O 1
ATOM 1369 N N . VAL A 1 169 ? 5.736 6.692 3.694 1.00 81.19 169 VAL A N 1
ATOM 1370 C CA . VAL A 1 169 ? 4.359 7.131 3.424 1.00 81.19 169 VAL A CA 1
ATOM 1371 C C . VAL A 1 169 ? 3.360 6.309 4.246 1.00 81.19 169 VAL A C 1
ATOM 1373 O O . VAL A 1 169 ? 2.355 6.839 4.723 1.00 81.19 169 VAL A O 1
ATOM 1376 N N . LEU A 1 170 ? 3.672 5.029 4.464 1.00 83.25 170 LEU A N 1
ATOM 1377 C CA . LEU A 1 170 ? 2.902 4.134 5.326 1.00 83.25 170 LEU A CA 1
ATOM 1378 C C . LEU A 1 170 ? 2.941 4.581 6.793 1.00 83.25 170 LEU A C 1
ATOM 1380 O O . LEU A 1 170 ? 1.893 4.623 7.435 1.00 83.25 170 LEU A O 1
ATOM 1384 N N . ASP A 1 171 ? 4.099 5.005 7.302 1.00 83.69 171 ASP A N 1
ATOM 1385 C CA . ASP A 1 171 ? 4.225 5.538 8.665 1.00 83.69 171 ASP A CA 1
ATOM 1386 C C . ASP A 1 171 ? 3.485 6.871 8.825 1.00 83.69 171 ASP A C 1
ATOM 1388 O O . ASP A 1 171 ? 2.792 7.098 9.816 1.00 83.69 171 ASP A O 1
ATOM 1392 N N . LEU A 1 172 ? 3.527 7.736 7.809 1.00 83.44 172 LEU A N 1
ATOM 1393 C CA . LEU A 1 172 ? 2.752 8.974 7.819 1.00 83.44 172 LEU A CA 1
ATOM 1394 C C . LEU A 1 172 ? 1.241 8.700 7.879 1.00 83.44 172 LEU A C 1
ATOM 1396 O O . LEU A 1 172 ? 0.515 9.369 8.623 1.00 83.44 172 LEU A O 1
ATOM 1400 N N . LEU A 1 173 ? 0.760 7.732 7.092 1.00 84.88 173 LEU A N 1
ATOM 1401 C CA . LEU A 1 173 ? -0.636 7.299 7.119 1.00 84.88 173 LEU A CA 1
ATOM 1402 C C . LEU A 1 173 ? -0.994 6.723 8.493 1.00 84.88 173 LEU A C 1
ATOM 1404 O O . LEU A 1 173 ? -2.030 7.080 9.059 1.00 84.88 173 LEU A O 1
ATOM 1408 N N . ARG A 1 174 ? -0.111 5.897 9.058 1.00 84.88 174 ARG A N 1
ATOM 1409 C CA . ARG A 1 174 ? -0.227 5.317 10.398 1.00 84.88 174 ARG A CA 1
ATOM 1410 C C . ARG A 1 174 ? -0.437 6.393 11.465 1.00 84.88 174 ARG A C 1
ATOM 1412 O O . ARG A 1 174 ? -1.426 6.355 12.201 1.00 84.88 174 ARG A O 1
ATOM 1419 N N . ASP A 1 175 ? 0.451 7.378 11.513 1.00 84.12 175 ASP A N 1
ATOM 1420 C CA . ASP A 1 175 ? 0.457 8.410 12.549 1.00 84.12 175 ASP A CA 1
ATOM 1421 C C . ASP A 1 175 ? -0.731 9.363 12.431 1.00 84.12 175 ASP A C 1
ATOM 1423 O O . ASP A 1 175 ? -1.394 9.676 13.428 1.00 84.12 175 ASP A O 1
ATOM 1427 N N . LYS A 1 176 ? -1.054 9.795 11.205 1.00 83.75 176 LYS A N 1
ATOM 1428 C CA . LYS A 1 176 ? -2.213 10.663 10.958 1.00 83.75 176 LYS A CA 1
ATOM 1429 C C . LYS A 1 176 ? -3.519 9.968 11.308 1.00 83.75 176 LYS A C 1
ATOM 1431 O O . LYS A 1 176 ? -4.380 10.587 11.934 1.00 83.75 176 LYS A O 1
ATOM 1436 N N . THR A 1 177 ? -3.645 8.692 10.957 1.00 83.94 177 THR A N 1
ATOM 1437 C CA . THR A 1 177 ? -4.836 7.898 11.266 1.00 83.94 177 THR A CA 1
ATOM 1438 C C . THR A 1 177 ? -4.965 7.718 12.772 1.00 83.94 177 THR A C 1
ATOM 1440 O O . THR A 1 177 ? -6.003 8.059 13.335 1.00 83.94 177 THR A O 1
ATOM 1443 N N . LYS A 1 178 ? -3.888 7.334 13.470 1.00 83.62 178 LYS A N 1
ATOM 1444 C CA . LYS A 1 178 ? -3.880 7.238 14.938 1.00 83.62 178 LYS A CA 1
ATOM 1445 C C . LYS A 1 178 ? -4.305 8.546 15.611 1.00 83.62 178 LYS A C 1
ATOM 1447 O O . LYS A 1 178 ? -5.096 8.531 16.555 1.00 83.62 178 LYS A O 1
ATOM 1452 N N . LEU A 1 179 ? -3.810 9.684 15.122 1.00 83.88 179 LEU A N 1
ATOM 1453 C CA . LEU A 1 179 ? -4.176 10.998 15.646 1.00 83.88 179 LEU A CA 1
ATOM 1454 C C . LEU A 1 179 ? -5.650 11.341 15.383 1.00 83.88 179 LEU A C 1
ATOM 1456 O O . LEU A 1 179 ? -6.318 11.866 16.276 1.00 83.88 179 LEU A O 1
ATOM 1460 N N . ALA A 1 180 ? -6.155 11.055 14.180 1.00 82.69 180 ALA A N 1
ATOM 1461 C CA . ALA A 1 180 ? -7.549 11.285 13.811 1.00 82.69 180 ALA A CA 1
ATOM 1462 C C . ALA A 1 180 ? -8.496 10.444 14.675 1.00 82.69 180 ALA A C 1
ATOM 1464 O O . ALA A 1 180 ? -9.418 10.995 15.277 1.00 82.69 180 ALA A O 1
ATOM 1465 N N . PHE A 1 181 ? -8.203 9.151 14.830 1.00 80.56 181 PHE A N 1
ATOM 1466 C CA . PHE A 1 181 ? -8.926 8.262 15.733 1.00 80.56 181 PHE A CA 1
ATOM 1467 C C . PHE A 1 181 ? -8.926 8.803 17.160 1.00 80.56 181 PHE A C 1
ATOM 1469 O O . PHE A 1 181 ? -9.990 9.012 17.735 1.00 80.56 181 PHE A O 1
ATOM 1476 N N . LYS A 1 182 ? -7.756 9.142 17.714 1.00 82.69 182 LYS A N 1
ATOM 1477 C CA . LYS A 1 182 ? -7.671 9.683 19.076 1.00 82.69 182 LYS A CA 1
ATOM 1478 C C . LYS A 1 182 ? -8.559 10.917 19.260 1.00 82.69 182 LYS A C 1
ATOM 1480 O O . LYS A 1 182 ? -9.275 11.008 20.254 1.00 82.69 182 LYS A O 1
ATOM 1485 N N . LYS A 1 183 ? -8.543 11.847 18.299 1.00 82.00 183 LYS A N 1
ATOM 1486 C CA . LYS A 1 183 ? -9.373 13.060 18.341 1.00 82.00 183 LYS A CA 1
ATOM 1487 C C . LYS A 1 183 ? -10.863 12.736 18.278 1.00 82.00 183 LYS A C 1
ATOM 1489 O O . LYS A 1 183 ? -11.608 13.197 19.138 1.00 82.00 183 LYS A O 1
ATOM 1494 N N . ILE A 1 184 ? -11.297 11.937 17.306 1.00 79.94 184 ILE A N 1
ATOM 1495 C CA . ILE A 1 184 ? -12.722 11.631 17.108 1.00 79.94 184 ILE A CA 1
ATOM 1496 C C . ILE A 1 184 ? -13.298 10.899 18.321 1.00 79.94 184 ILE A C 1
ATOM 1498 O O . ILE A 1 184 ? -14.383 11.243 18.792 1.00 79.94 184 ILE A O 1
ATOM 1502 N N . PHE A 1 185 ? -12.547 9.951 18.876 1.00 78.12 185 PHE A N 1
ATOM 1503 C CA . PHE A 1 185 ? -12.960 9.204 20.058 1.00 78.12 185 PHE A CA 1
ATOM 1504 C C . PHE A 1 185 ? -13.011 10.071 21.310 1.00 78.12 185 PHE A C 1
ATOM 1506 O O . PHE A 1 185 ? -14.010 10.032 22.019 1.00 78.12 185 PHE A O 1
ATOM 1513 N N . SER A 1 186 ? -12.011 10.932 21.527 1.00 78.44 186 SER A N 1
ATOM 1514 C CA . SER A 1 186 ? -12.029 11.872 22.656 1.00 78.44 186 SER A CA 1
ATOM 1515 C C . SER A 1 186 ? -13.196 12.866 22.606 1.00 78.44 186 SER A C 1
ATOM 1517 O O . SER A 1 186 ? -13.695 13.276 23.647 1.00 78.44 186 SER A O 1
ATOM 1519 N N . LEU A 1 187 ? -13.646 13.244 21.403 1.00 80.81 187 LEU A N 1
ATOM 1520 C CA . LEU A 1 187 ? -14.792 14.138 21.219 1.00 80.81 187 LEU A CA 1
ATOM 1521 C C . LEU A 1 187 ? -16.127 13.412 21.392 1.00 80.81 187 LEU A C 1
ATOM 1523 O O . LEU A 1 187 ? -17.067 13.981 21.937 1.00 80.81 187 LEU A O 1
ATOM 1527 N N . SER A 1 188 ? -16.214 12.173 20.910 1.00 76.94 188 SER A N 1
ATOM 1528 C CA . SER A 1 188 ? -17.456 11.394 20.932 1.00 76.94 188 SER A CA 1
ATOM 1529 C C . SER A 1 188 ? -17.712 10.748 22.298 1.00 76.94 188 SER A C 1
ATOM 1531 O O . SER A 1 188 ? -18.863 10.599 22.695 1.00 76.94 188 SER A O 1
ATOM 1533 N N . TYR A 1 189 ? -16.646 10.389 23.021 1.00 76.50 189 TYR A N 1
ATOM 1534 C CA . TYR A 1 189 ? -16.692 9.687 24.305 1.00 76.50 189 TYR A CA 1
ATOM 1535 C C . TYR A 1 189 ? -15.716 10.328 25.303 1.00 76.50 189 TYR A C 1
ATOM 1537 O O . TYR A 1 189 ? -14.697 9.727 25.644 1.00 76.50 189 TYR A O 1
ATOM 1545 N N . PRO A 1 190 ? -16.001 11.548 25.793 1.00 76.38 190 PRO A N 1
ATOM 1546 C CA . PRO A 1 190 ? -15.095 12.276 26.686 1.00 76.38 190 PRO A CA 1
ATOM 1547 C C . PRO A 1 190 ? -14.870 11.572 28.032 1.00 76.38 190 PRO A C 1
ATOM 1549 O O . PRO A 1 190 ? -13.856 11.805 28.684 1.00 76.38 190 PRO A O 1
ATOM 1552 N N . GLU A 1 191 ? -15.798 10.704 28.442 1.00 74.75 191 GLU A N 1
ATOM 1553 C CA . GLU A 1 191 ? -15.713 9.937 29.690 1.00 74.75 191 GLU A CA 1
ATOM 1554 C C . GLU A 1 191 ? -14.892 8.644 29.555 1.00 74.75 191 GLU A C 1
ATOM 1556 O O . GLU A 1 191 ? -14.597 8.007 30.563 1.00 74.75 191 GLU A O 1
ATOM 1561 N N . TYR A 1 192 ? -14.496 8.260 28.333 1.00 70.25 192 TYR A N 1
ATOM 1562 C CA . TYR A 1 192 ? -13.762 7.023 28.070 1.00 70.25 192 TYR A CA 1
ATOM 1563 C C . TYR A 1 192 ? -12.296 7.298 27.723 1.00 70.25 192 TYR A C 1
ATOM 1565 O O . TYR A 1 192 ? -11.968 8.105 26.850 1.00 70.25 192 TYR A O 1
ATOM 1573 N N . SER A 1 193 ? -11.385 6.555 28.349 1.00 73.56 193 SER A N 1
ATOM 1574 C CA . SER A 1 193 ? -9.975 6.541 27.959 1.00 73.56 193 SER A CA 1
ATOM 1575 C C . SER A 1 193 ? -9.797 5.682 26.706 1.00 73.56 193 SER A C 1
ATOM 1577 O O . SER A 1 193 ? -10.159 4.504 26.690 1.00 73.56 193 SER A O 1
ATOM 1579 N N . THR A 1 194 ? -9.254 6.262 25.633 1.00 71.81 194 THR A N 1
ATOM 1580 C CA . THR A 1 194 ? -9.039 5.552 24.361 1.00 71.81 194 THR A CA 1
ATOM 1581 C C . THR A 1 194 ? -7.576 5.149 24.218 1.00 71.81 194 THR A C 1
ATOM 1583 O O . THR A 1 194 ? -6.698 6.015 24.177 1.00 71.81 194 THR A O 1
ATOM 1586 N N . ASP A 1 195 ? -7.318 3.850 24.087 1.00 74.44 195 ASP A N 1
ATOM 1587 C CA . ASP A 1 195 ? -5.999 3.316 23.756 1.00 74.44 195 ASP A CA 1
ATOM 1588 C C . ASP A 1 195 ? -6.012 2.737 22.337 1.00 74.44 195 ASP A C 1
ATOM 1590 O O . ASP A 1 195 ? -6.804 1.850 22.013 1.00 74.44 195 ASP A O 1
ATOM 1594 N N . ILE A 1 196 ? -5.154 3.285 21.474 1.00 74.50 196 ILE A N 1
ATOM 1595 C CA . ILE A 1 196 ? -5.064 2.904 20.061 1.00 74.50 196 ILE A CA 1
ATOM 1596 C C . ILE A 1 196 ? -3.699 2.276 19.839 1.00 74.50 196 ILE A C 1
ATOM 1598 O O . ILE A 1 196 ? -2.668 2.964 19.788 1.00 74.50 196 ILE A O 1
ATOM 1602 N N . SER A 1 197 ? -3.724 0.961 19.680 1.00 75.50 197 SER A N 1
ATOM 1603 C CA . SER A 1 197 ? -2.568 0.155 19.326 1.00 75.50 197 SER A CA 1
ATOM 1604 C C . SER A 1 197 ? -2.609 -0.177 17.843 1.00 75.50 197 SER A C 1
ATOM 1606 O O . SER A 1 197 ? -3.671 -0.260 17.231 1.00 75.50 197 SER A O 1
ATOM 1608 N N . ILE A 1 198 ? -1.430 -0.329 17.252 1.00 71.50 198 ILE A N 1
ATOM 1609 C CA . ILE A 1 198 ? -1.294 -0.732 15.855 1.00 71.50 198 ILE A CA 1
ATOM 1610 C C . ILE A 1 198 ? -0.607 -2.082 15.883 1.00 71.50 198 ILE A C 1
ATOM 1612 O O . ILE A 1 198 ? 0.473 -2.195 16.469 1.00 71.50 198 ILE A O 1
ATOM 1616 N N . MET A 1 199 ? -1.284 -3.089 15.339 1.00 73.38 199 MET A N 1
ATOM 1617 C CA . MET A 1 199 ? -0.817 -4.470 15.332 1.00 73.38 199 MET A CA 1
ATOM 1618 C C . MET A 1 199 ? 0.542 -4.546 14.632 1.00 73.38 199 MET A C 1
ATOM 1620 O O . MET A 1 199 ? 0.805 -3.800 13.692 1.00 73.38 199 MET A O 1
ATOM 1624 N N . ALA A 1 200 ? 1.425 -5.422 15.111 1.00 61.12 200 ALA A N 1
ATOM 1625 C CA . ALA A 1 200 ? 2.665 -5.708 14.400 1.00 61.12 200 ALA A CA 1
ATOM 1626 C C . ALA A 1 200 ? 2.344 -6.403 13.067 1.00 61.12 200 ALA A C 1
ATOM 1628 O O . ALA A 1 200 ? 1.356 -7.137 12.977 1.00 61.12 200 ALA A O 1
ATOM 1629 N N . GLU A 1 201 ? 3.166 -6.173 12.039 1.00 57.38 201 GLU A N 1
ATOM 1630 C CA . GLU A 1 201 ? 2.981 -6.833 10.746 1.00 57.38 201 GLU A CA 1
ATOM 1631 C C . GLU A 1 201 ? 2.970 -8.364 10.909 1.00 57.38 201 GLU A C 1
ATOM 1633 O O . GLU A 1 201 ? 3.829 -8.917 11.607 1.00 57.38 201 GLU A O 1
ATOM 1638 N N . PRO A 1 202 ? 2.023 -9.078 10.275 1.00 49.00 202 PRO A N 1
ATOM 1639 C CA . PRO A 1 202 ? 2.093 -10.527 10.207 1.00 49.00 202 PRO A CA 1
ATOM 1640 C C . PRO A 1 202 ? 3.333 -10.914 9.396 1.00 49.00 202 PRO A C 1
ATOM 1642 O O . PRO A 1 202 ? 3.522 -10.454 8.273 1.00 49.00 202 PRO A O 1
ATOM 1645 N N . THR A 1 203 ? 4.164 -11.787 9.961 1.00 41.16 203 THR A N 1
ATOM 1646 C CA . THR A 1 203 ? 5.517 -12.176 9.510 1.00 41.16 203 THR A CA 1
ATOM 1647 C C . THR A 1 203 ? 5.581 -12.854 8.124 1.00 41.16 203 THR A C 1
ATOM 1649 O O . THR A 1 203 ? 6.608 -13.410 7.755 1.00 41.16 203 THR A O 1
ATOM 1652 N N . SER A 1 204 ? 4.504 -12.840 7.336 1.00 44.94 204 SER A N 1
ATOM 1653 C CA . SER A 1 204 ? 4.381 -13.602 6.086 1.00 44.94 204 SER A CA 1
ATOM 1654 C C . SER A 1 204 ? 4.125 -12.760 4.834 1.00 44.94 204 SER A C 1
ATOM 1656 O O . SER A 1 204 ? 3.968 -13.342 3.767 1.00 44.94 204 SER A O 1
ATOM 1658 N N . GLN A 1 205 ? 4.098 -11.428 4.916 1.00 44.66 205 GLN A N 1
ATOM 1659 C CA . GLN A 1 205 ? 4.022 -10.564 3.731 1.00 44.66 205 GLN A CA 1
ATOM 1660 C C . GLN A 1 205 ? 5.085 -9.476 3.841 1.00 44.66 205 GLN A C 1
ATOM 1662 O O . GLN A 1 205 ? 5.081 -8.690 4.783 1.00 44.66 205 GLN A O 1
ATOM 1667 N N . ILE A 1 206 ? 6.035 -9.477 2.909 1.00 39.28 206 ILE A N 1
ATOM 1668 C CA . ILE A 1 206 ? 7.097 -8.475 2.844 1.00 39.28 206 ILE A CA 1
ATOM 1669 C C . ILE A 1 206 ? 6.432 -7.123 2.557 1.00 39.28 206 ILE A C 1
ATOM 1671 O O . ILE A 1 206 ? 5.689 -6.986 1.583 1.00 39.28 206 ILE A O 1
ATOM 1675 N N . ALA A 1 207 ? 6.679 -6.134 3.417 1.00 39.75 207 ALA A N 1
ATOM 1676 C CA . ALA A 1 207 ? 6.181 -4.772 3.265 1.00 39.75 207 ALA A CA 1
ATOM 1677 C C . ALA A 1 207 ? 6.508 -4.223 1.862 1.00 39.75 207 ALA A C 1
ATOM 1679 O O . ALA A 1 207 ? 7.666 -3.951 1.536 1.00 39.75 207 ALA A O 1
ATOM 1680 N N . GLY A 1 208 ? 5.484 -4.079 1.017 1.00 48.31 208 GLY A N 1
ATOM 1681 C CA . GLY A 1 208 ? 5.618 -3.584 -0.357 1.00 48.31 208 GLY A CA 1
ATOM 1682 C C . GLY A 1 208 ? 5.021 -4.481 -1.441 1.00 48.31 208 GLY A C 1
ATOM 1683 O O . GLY A 1 208 ? 4.980 -4.059 -2.593 1.00 48.31 208 GLY A O 1
ATOM 1684 N N . GLU A 1 209 ? 4.535 -5.677 -1.108 1.00 57.38 209 GLU A N 1
ATOM 1685 C CA . GLU A 1 209 ? 3.884 -6.560 -2.079 1.00 57.38 209 GLU A CA 1
ATOM 1686 C C . GLU A 1 209 ? 2.374 -6.281 -2.167 1.00 57.38 209 GLU A C 1
ATOM 1688 O O . GLU A 1 209 ? 1.698 -6.074 -1.154 1.00 57.38 209 GLU A O 1
ATOM 1693 N N . LEU A 1 210 ? 1.844 -6.220 -3.392 1.00 60.47 210 LEU A N 1
ATOM 1694 C CA . LEU A 1 210 ? 0.406 -6.075 -3.622 1.00 60.47 210 LEU A CA 1
ATOM 1695 C C . LEU A 1 210 ? -0.324 -7.317 -3.085 1.00 60.47 210 LEU A C 1
ATOM 1697 O O . LEU A 1 210 ? 0.209 -8.425 -3.188 1.00 60.47 210 LEU A O 1
ATOM 1701 N N . PRO A 1 211 ? -1.541 -7.170 -2.531 1.00 56.91 211 PRO A N 1
ATOM 1702 C CA . PRO A 1 211 ? -2.346 -8.326 -2.166 1.00 56.91 211 PRO A CA 1
ATOM 1703 C C . PRO A 1 211 ? -2.564 -9.206 -3.404 1.00 56.91 211 PRO A C 1
ATOM 1705 O O . PRO A 1 211 ? -2.895 -8.697 -4.474 1.00 56.91 211 PRO A O 1
ATOM 1708 N N . ALA A 1 212 ? -2.351 -10.517 -3.254 1.00 51.41 212 ALA A N 1
ATOM 1709 C CA . ALA A 1 212 ? -2.615 -11.481 -4.315 1.00 51.41 212 ALA A CA 1
ATOM 1710 C C . ALA A 1 212 ? -4.069 -11.331 -4.782 1.00 51.41 212 ALA A C 1
ATOM 1712 O O . ALA A 1 212 ? -4.982 -11.303 -3.951 1.00 51.41 212 ALA A O 1
ATOM 1713 N N . GLU A 1 213 ? -4.275 -11.202 -6.095 1.00 38.44 213 GLU A N 1
ATOM 1714 C CA . GLU A 1 213 ? -5.624 -11.158 -6.654 1.00 38.44 213 GLU A CA 1
ATOM 1715 C C . GLU A 1 213 ? -6.395 -12.421 -6.239 1.00 38.44 213 GLU A C 1
ATOM 1717 O O . GLU A 1 213 ? -5.806 -13.509 -6.185 1.00 38.44 213 GLU A O 1
ATOM 1722 N N . PRO A 1 214 ? -7.698 -12.309 -5.920 1.00 35.28 214 PRO A N 1
ATOM 1723 C CA . PRO A 1 214 ? -8.500 -13.481 -5.629 1.00 35.28 214 PRO A CA 1
ATOM 1724 C C . PRO A 1 214 ? -8.508 -14.373 -6.869 1.00 35.28 214 PRO A C 1
ATOM 1726 O O . PRO A 1 214 ? -8.986 -13.977 -7.932 1.00 35.28 214 PRO A O 1
ATOM 1729 N N . VAL A 1 215 ? -7.949 -15.575 -6.718 1.00 36.88 215 VAL A N 1
ATOM 1730 C CA . VAL A 1 215 ? -8.005 -16.637 -7.719 1.00 36.88 215 VAL A CA 1
ATOM 1731 C C . VAL A 1 215 ? -9.478 -16.845 -8.048 1.00 36.88 215 VAL A C 1
ATOM 1733 O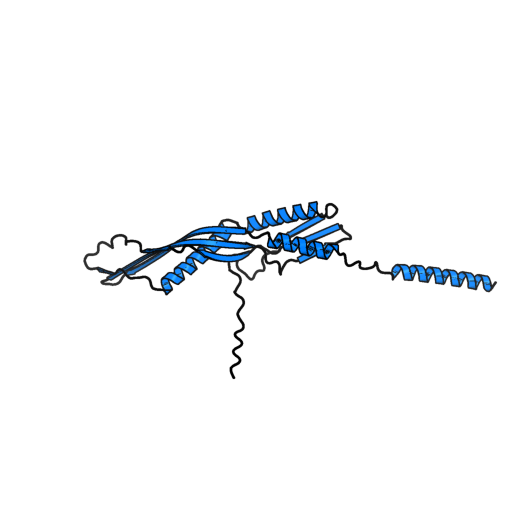 O . VAL A 1 215 ? -10.257 -17.270 -7.195 1.00 36.88 215 VAL A O 1
ATOM 1736 N N . SER A 1 216 ? -9.876 -16.475 -9.261 1.00 38.53 216 SER A N 1
ATOM 1737 C CA . SER A 1 216 ? -11.189 -16.834 -9.774 1.00 38.53 216 SER A CA 1
ATOM 1738 C C . SER A 1 216 ? -11.216 -18.355 -9.871 1.00 38.53 216 SER A C 1
ATOM 1740 O O . SER A 1 216 ? -10.426 -18.955 -10.596 1.00 38.53 216 SER A O 1
ATOM 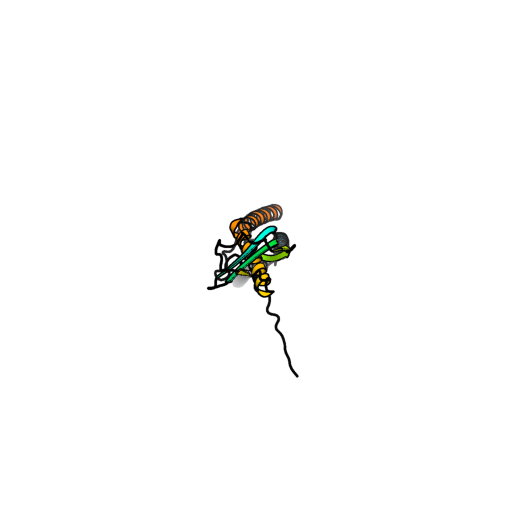1742 N N . GLU A 1 217 ? -12.073 -18.987 -9.070 1.00 36.56 217 GLU A N 1
ATOM 1743 C CA . GLU A 1 217 ? -12.403 -20.399 -9.226 1.00 36.56 217 GLU A CA 1
ATOM 1744 C C . GLU A 1 217 ? -13.063 -20.573 -10.595 1.00 36.56 217 GLU A C 1
ATOM 1746 O O . GLU A 1 217 ? -14.251 -20.300 -10.783 1.00 36.56 217 GLU A O 1
ATOM 1751 N N . ASP A 1 218 ? -12.255 -20.990 -11.565 1.00 36.06 218 ASP A N 1
ATOM 1752 C CA . ASP A 1 218 ? -12.708 -21.457 -12.862 1.00 36.06 218 ASP A CA 1
ATOM 1753 C C . ASP A 1 218 ? -13.444 -22.786 -12.640 1.00 36.06 218 ASP A C 1
ATOM 1755 O O . ASP A 1 218 ? -12.853 -23.865 -12.567 1.00 36.06 218 ASP A O 1
ATOM 1759 N N . ASN A 1 219 ? -14.757 -22.698 -12.418 1.00 40.34 219 ASN A N 1
ATOM 1760 C CA . ASN A 1 219 ? -15.649 -23.850 -12.404 1.00 40.34 219 ASN A CA 1
ATOM 1761 C C . ASN A 1 219 ? -15.868 -24.325 -13.846 1.00 40.34 219 ASN A C 1
ATOM 1763 O O . ASN A 1 219 ? -16.947 -24.147 -14.419 1.00 40.34 219 ASN A O 1
ATOM 1767 N N . ASP A 1 220 ? -14.850 -24.969 -14.417 1.00 39.31 220 ASP A N 1
ATOM 1768 C CA . ASP A 1 220 ? -15.002 -25.784 -15.617 1.00 39.31 220 ASP A CA 1
ATOM 1769 C C . ASP A 1 220 ? -15.738 -27.079 -15.244 1.00 39.31 220 ASP A C 1
ATOM 1771 O O . ASP A 1 220 ? -15.163 -28.108 -14.887 1.00 39.31 220 ASP A O 1
ATOM 1775 N N . SER A 1 221 ? -17.069 -26.999 -15.262 1.00 41.03 221 SER A N 1
ATOM 1776 C CA . SER A 1 221 ? -17.946 -28.167 -15.267 1.00 41.03 221 SER A CA 1
ATOM 1777 C C . SER A 1 221 ? -18.253 -28.546 -16.713 1.00 41.03 221 SER A C 1
ATOM 1779 O O . SER A 1 221 ? -19.342 -28.302 -17.234 1.00 41.03 221 SER A O 1
ATOM 1781 N N . GLY A 1 222 ? -17.262 -29.157 -17.362 1.00 44.84 222 GLY A N 1
ATOM 1782 C CA . GLY A 1 222 ? -17.426 -29.818 -18.649 1.00 44.84 222 GLY A CA 1
ATOM 1783 C C . GLY A 1 222 ? -18.451 -30.953 -18.559 1.00 44.84 222 GLY A C 1
ATOM 1784 O O . GLY A 1 222 ? -18.251 -31.940 -17.846 1.00 44.84 222 GLY A O 1
ATOM 1785 N N . LYS A 1 223 ? -19.558 -30.786 -19.284 1.00 36.94 223 LYS A N 1
ATOM 1786 C CA . LYS A 1 223 ? -20.437 -31.862 -19.757 1.00 36.94 223 LYS A CA 1
ATOM 1787 C C . LYS A 1 223 ? -20.006 -32.300 -21.146 1.00 36.94 223 LYS A C 1
ATOM 1789 O O . LYS A 1 223 ? -19.628 -31.408 -21.936 1.00 36.94 223 LYS A O 1
#

Secondary structure (DSSP, 8-state):
-HHHHHHHHHHHHHHHHHHHHHHHSPPP----HHHHHHHHHHHHHHHH--EEEEEEEEEEEEEEEE-SSEEEEEEEEEEEEEEEEEEE-GGG-EEEEETTTTEEEEEEPPEEEEEEEEEEEEEEEPPPP---S-TT-EEEEPPPPHHHHHHHHHHHHHHHHHHHHHTTHHHHHHHHHHHHHHHHHHHH-TTSEEEEEEPPPPTTS-TTPPPPPP---------

Sequence (223 aa):
MWDAVYITSVLIIGVLTFFIGRKLAGTPTTESKTSTFLIKSIQAIAELAVLEYITEGVAEIKQKKTSLITVRWKRGLLRYTAKLKLGFDLDRLDYKVDDSQHQIRISLPSPRILSCEIYNRKFYKLPLEKAENVPWKYDIIEDFSSDEVLALDDEARNNALKNVNEFYVLDLLRDKTKLAFKKIFSLSYPEYSTDISIMAEPTSQIAGELPAEPVSEDNDSGK

Radius of gyration: 33.43 Å; chains: 1; bounding box: 82×46×111 Å

Foldseek 3Di:
DVVVVVVVVVVVVVVVVVVVVVVPPPDPPPPDPVVVVVLVVLVVLQVVLKDKDKDKDKFWDWDWDDDPQEIETFIKIKIKIKIWIKGFDCVPKDWDQDPPQLAIETATEQIATADIDIDDIDMDGDDDDDDDPDPRYDYDYDDDDPVNVVVRVVVVLQVVLVVCVVVCVSVVSVVVSVVVVCVVCCVVRVSHHYDYHYDDDDPPDDGRDHPDDPPPPPPPPDD